Protein AF-A0A2G9T4D5-F1 (afdb_monomer_lite)

Structure (mmCIF, N/CA/C/O backbone):
data_AF-A0A2G9T4D5-F1
#
_entry.id   AF-A0A2G9T4D5-F1
#
loop_
_atom_site.group_PDB
_atom_site.id
_atom_site.type_symbol
_atom_site.label_atom_id
_atom_site.label_alt_id
_atom_site.label_comp_id
_atom_site.label_asym_id
_atom_site.label_entity_id
_atom_site.label_seq_id
_atom_site.pdbx_PDB_ins_code
_atom_site.Cartn_x
_atom_site.Cartn_y
_atom_site.Cartn_z
_atom_site.occupancy
_atom_site.B_iso_or_equiv
_atom_site.auth_seq_id
_atom_site.auth_comp_id
_atom_site.auth_asym_id
_atom_site.auth_atom_id
_atom_site.pdbx_PDB_model_num
ATOM 1 N N . MET A 1 1 ? 7.843 0.846 -16.401 1.00 70.00 1 MET A N 1
ATOM 2 C CA . MET A 1 1 ? 9.290 0.516 -16.469 1.00 70.00 1 MET A CA 1
ATOM 3 C C . MET A 1 1 ? 9.670 -0.031 -17.837 1.00 70.00 1 MET A C 1
ATOM 5 O O . MET A 1 1 ? 8.835 -0.675 -18.464 1.00 70.00 1 MET A O 1
ATOM 9 N N . ASP A 1 2 ? 10.906 0.238 -18.263 1.00 84.44 2 ASP A N 1
ATOM 10 C CA . ASP A 1 2 ? 11.488 -0.205 -19.539 1.00 84.44 2 ASP A CA 1
ATOM 11 C C . ASP A 1 2 ? 11.586 -1.742 -19.640 1.00 84.44 2 ASP A C 1
ATOM 13 O O . ASP A 1 2 ? 11.626 -2.434 -18.618 1.00 84.44 2 ASP A O 1
ATOM 17 N N . ALA A 1 3 ? 11.607 -2.280 -20.861 1.00 84.69 3 ALA A N 1
ATOM 18 C CA . ALA A 1 3 ? 11.767 -3.712 -21.102 1.00 84.69 3 ALA A CA 1
ATOM 19 C C . ALA A 1 3 ? 13.213 -4.178 -20.852 1.00 84.69 3 ALA A C 1
ATOM 21 O O . ALA A 1 3 ? 13.427 -5.302 -20.388 1.00 84.69 3 ALA A O 1
ATOM 22 N N . ASP A 1 4 ? 14.201 -3.315 -21.096 1.00 87.69 4 ASP A N 1
ATOM 23 C CA . ASP A 1 4 ? 15.616 -3.628 -20.917 1.00 87.69 4 ASP A CA 1
ATOM 24 C C . ASP A 1 4 ? 15.979 -3.664 -19.416 1.00 87.69 4 ASP A C 1
ATOM 26 O O . ASP A 1 4 ? 15.771 -2.680 -18.690 1.00 87.69 4 ASP A O 1
ATOM 30 N N . PRO A 1 5 ? 16.493 -4.795 -18.893 1.00 89.25 5 PRO A N 1
ATOM 31 C CA . PRO A 1 5 ? 16.921 -4.880 -17.503 1.00 89.25 5 PRO A CA 1
ATOM 32 C C . PRO A 1 5 ? 18.082 -3.930 -17.177 1.00 89.25 5 PRO A C 1
ATOM 34 O O . PRO A 1 5 ? 18.093 -3.391 -16.076 1.00 89.25 5 PRO A O 1
ATOM 37 N N . ASN A 1 6 ? 18.991 -3.622 -18.106 1.00 91.25 6 ASN A N 1
ATOM 38 C CA . ASN A 1 6 ? 20.104 -2.695 -17.860 1.00 91.25 6 ASN A CA 1
ATOM 39 C C . ASN A 1 6 ? 19.615 -1.259 -17.645 1.00 91.25 6 ASN A C 1
ATOM 41 O O . ASN A 1 6 ? 20.111 -0.545 -16.768 1.00 91.25 6 ASN A O 1
ATOM 45 N N . VAL A 1 7 ? 18.594 -0.843 -18.403 1.00 93.25 7 VAL A N 1
ATOM 46 C CA . VAL A 1 7 ? 17.940 0.462 -18.219 1.00 93.25 7 VAL A CA 1
ATOM 47 C C . VAL A 1 7 ? 17.269 0.522 -16.848 1.00 93.25 7 VAL A C 1
ATOM 49 O O . VAL A 1 7 ? 17.399 1.523 -16.137 1.00 93.25 7 VAL A O 1
ATOM 52 N N . ARG A 1 8 ? 16.600 -0.560 -16.431 1.00 93.38 8 ARG A N 1
ATOM 53 C CA . ARG A 1 8 ? 15.977 -0.661 -15.101 1.00 93.38 8 ARG A CA 1
ATOM 54 C C . ARG A 1 8 ? 17.007 -0.658 -13.974 1.00 93.38 8 ARG A C 1
ATOM 56 O O . ARG A 1 8 ? 16.832 0.104 -13.030 1.00 93.38 8 ARG A O 1
ATOM 63 N N . ILE A 1 9 ? 18.079 -1.442 -14.084 1.00 94.62 9 ILE A N 1
ATOM 64 C CA . ILE A 1 9 ? 19.205 -1.483 -13.135 1.00 94.62 9 ILE A CA 1
ATOM 65 C C . ILE A 1 9 ? 19.773 -0.079 -12.945 1.00 94.62 9 ILE A C 1
ATOM 67 O O . ILE A 1 9 ? 19.804 0.436 -11.827 1.00 94.62 9 ILE A O 1
ATOM 71 N N . THR A 1 10 ? 20.128 0.581 -14.049 1.00 94.94 10 THR A N 1
ATOM 72 C CA . THR A 1 10 ? 20.670 1.943 -14.029 1.00 94.94 10 THR A CA 1
ATOM 73 C C . THR A 1 10 ? 19.686 2.900 -13.359 1.00 94.94 10 THR A C 1
ATOM 75 O O . THR A 1 10 ? 20.048 3.623 -12.432 1.00 94.94 10 THR A O 1
ATOM 78 N N . SER A 1 11 ? 18.412 2.854 -13.754 1.00 94.19 11 SER A N 1
ATOM 79 C CA . SER A 1 11 ? 17.366 3.704 -13.176 1.00 94.19 11 SER A CA 1
ATOM 80 C C . SER A 1 11 ? 17.213 3.490 -11.671 1.00 94.19 11 SER A C 1
ATOM 82 O O . SER A 1 11 ? 17.118 4.463 -10.929 1.00 94.19 11 SER A O 1
ATOM 84 N N . LEU A 1 12 ? 17.223 2.241 -11.199 1.00 95.50 12 LEU A N 1
ATOM 85 C CA . LEU A 1 12 ? 17.124 1.913 -9.776 1.00 95.50 12 LEU A CA 1
ATOM 86 C C . LEU A 1 12 ? 18.319 2.457 -8.988 1.00 95.50 12 LEU A C 1
ATOM 88 O O . LEU A 1 12 ? 18.112 3.061 -7.940 1.00 95.50 12 LEU A O 1
ATOM 92 N N . LEU A 1 13 ? 19.544 2.325 -9.506 1.00 95.38 13 LEU A N 1
ATOM 93 C CA . LEU A 1 13 ? 20.748 2.871 -8.867 1.00 95.38 13 LEU A CA 1
ATOM 94 C C . LEU A 1 13 ? 20.675 4.398 -8.720 1.00 95.38 13 LEU A C 1
ATOM 96 O O . LEU A 1 13 ? 20.898 4.930 -7.628 1.00 95.38 13 LEU A O 1
ATOM 100 N N . TYR A 1 14 ? 20.296 5.108 -9.789 1.00 94.56 14 TYR A N 1
ATOM 101 C CA . TYR A 1 14 ? 20.121 6.562 -9.739 1.00 94.56 14 TYR A CA 1
ATOM 102 C C . TYR A 1 14 ? 18.965 6.970 -8.822 1.00 94.56 14 TYR A C 1
ATOM 104 O O . TYR A 1 14 ? 19.107 7.921 -8.055 1.00 94.56 14 TYR A O 1
ATOM 112 N N . LEU A 1 15 ? 17.837 6.253 -8.841 1.00 93.44 15 LEU A N 1
ATOM 113 C CA . LEU A 1 15 ? 16.720 6.516 -7.931 1.00 93.44 15 LEU A CA 1
ATOM 114 C C . LEU A 1 15 ? 17.132 6.349 -6.468 1.00 93.44 15 LEU A C 1
ATOM 116 O O . LEU A 1 15 ? 16.785 7.206 -5.653 1.00 93.44 15 LEU A O 1
ATOM 120 N N . THR A 1 16 ? 17.908 5.312 -6.139 1.00 93.94 16 THR A N 1
ATOM 121 C CA . THR A 1 16 ? 18.457 5.120 -4.790 1.00 93.94 16 THR A CA 1
ATOM 122 C C . THR A 1 16 ? 19.291 6.323 -4.387 1.00 93.94 16 THR A C 1
ATOM 124 O O . THR A 1 16 ? 19.027 6.924 -3.345 1.00 93.94 16 THR A O 1
ATOM 127 N N . TYR A 1 17 ? 20.240 6.737 -5.231 1.00 93.69 17 TYR A N 1
ATOM 128 C CA . TYR A 1 17 ? 21.084 7.899 -4.960 1.00 93.69 17 TYR A CA 1
ATOM 129 C C . TYR A 1 17 ? 20.254 9.174 -4.740 1.00 93.69 17 TYR A C 1
ATOM 131 O O . TYR A 1 17 ? 20.363 9.824 -3.701 1.00 93.69 17 TYR A O 1
ATOM 139 N N . LEU A 1 18 ? 19.363 9.508 -5.673 1.00 92.75 18 LEU A N 1
ATOM 140 C CA . LEU A 1 18 ? 18.593 10.752 -5.632 1.00 92.75 18 LEU A CA 1
ATOM 141 C C . LEU A 1 18 ? 17.659 10.842 -4.415 1.00 92.75 18 LEU A C 1
ATOM 143 O O . LEU A 1 18 ? 17.500 11.919 -3.839 1.00 92.75 18 LEU A O 1
ATOM 147 N N . LEU A 1 19 ? 17.039 9.730 -4.014 1.00 89.88 19 LEU A N 1
ATOM 148 C CA . LEU A 1 19 ? 16.121 9.694 -2.872 1.00 89.88 19 LEU A CA 1
ATOM 149 C C . LEU A 1 19 ? 16.864 9.712 -1.533 1.00 89.88 19 LEU A C 1
ATOM 151 O O . LEU A 1 19 ? 16.452 10.405 -0.598 1.00 89.88 19 LEU A O 1
ATOM 155 N N . THR A 1 20 ? 17.982 8.992 -1.437 1.00 88.38 20 THR A N 1
ATOM 156 C CA . THR A 1 20 ? 18.814 8.971 -0.224 1.00 88.38 20 THR A CA 1
ATOM 157 C C . THR A 1 20 ? 19.494 10.315 0.035 1.00 88.38 20 THR A C 1
ATOM 159 O O . THR A 1 20 ? 19.636 10.685 1.198 1.00 88.38 20 THR A O 1
ATOM 162 N N . HIS A 1 21 ? 19.764 11.108 -1.006 1.00 90.12 21 HIS A N 1
ATOM 163 C CA . HIS A 1 21 ? 20.400 12.431 -0.909 1.00 90.12 21 HIS A CA 1
ATOM 164 C C . HIS A 1 21 ? 19.419 13.624 -0.927 1.00 90.12 21 HIS A C 1
ATOM 166 O O . HIS A 1 21 ? 19.852 14.762 -1.073 1.00 90.12 21 HIS A O 1
ATOM 172 N N . ASP A 1 22 ? 18.104 13.392 -0.805 1.00 85.62 22 ASP A N 1
ATOM 173 C CA . ASP A 1 22 ? 17.057 14.443 -0.820 1.00 85.62 22 ASP A CA 1
ATOM 174 C C . ASP A 1 22 ? 17.005 15.292 -2.104 1.00 85.62 22 ASP A C 1
ATOM 176 O O . ASP A 1 22 ? 16.403 16.366 -2.133 1.00 85.62 22 ASP A O 1
ATOM 180 N N . VAL A 1 23 ? 17.582 14.793 -3.199 1.00 88.00 23 VAL A N 1
ATOM 181 C CA . VAL A 1 23 ? 17.562 15.459 -4.510 1.00 88.00 23 VAL A CA 1
ATOM 182 C C . VAL A 1 23 ? 16.205 15.270 -5.194 1.00 88.00 23 VAL A C 1
ATOM 184 O O . VAL A 1 23 ? 15.734 16.148 -5.916 1.00 88.00 23 VAL A O 1
ATOM 187 N N . LEU A 1 24 ? 15.545 14.134 -4.949 1.00 84.81 24 LEU A N 1
ATOM 188 C CA . LEU A 1 24 ? 14.250 13.789 -5.530 1.00 84.81 24 LEU A CA 1
ATOM 189 C C . LEU A 1 24 ? 13.198 13.559 -4.441 1.00 84.81 24 LEU A C 1
ATOM 191 O O . LEU A 1 24 ? 13.451 12.907 -3.430 1.00 84.81 24 LEU A O 1
ATOM 195 N N . LYS A 1 25 ? 11.969 14.031 -4.677 1.00 79.50 25 LYS A N 1
ATOM 196 C CA . LYS A 1 25 ? 10.818 13.653 -3.848 1.00 79.50 25 LYS A CA 1
ATOM 197 C C . LYS A 1 25 ? 10.255 12.311 -4.333 1.00 79.50 25 LYS A C 1
ATOM 199 O O . LYS A 1 25 ? 9.983 12.173 -5.522 1.00 79.50 25 LYS A O 1
ATOM 204 N N . PRO A 1 26 ? 9.977 11.345 -3.444 1.00 75.12 26 PRO A N 1
ATOM 205 C CA . PRO A 1 26 ? 9.576 9.991 -3.848 1.00 75.12 26 PRO A CA 1
ATOM 206 C C . PRO A 1 26 ? 8.156 9.863 -4.414 1.00 75.12 26 PRO A C 1
ATOM 208 O O . PRO A 1 26 ? 7.777 8.790 -4.888 1.00 75.12 26 PRO A O 1
ATOM 211 N N . ARG A 1 27 ? 7.329 10.912 -4.322 1.00 68.06 27 ARG A N 1
ATOM 212 C CA . ARG A 1 27 ? 5.895 10.808 -4.605 1.00 68.06 27 ARG A CA 1
ATOM 213 C C . ARG A 1 27 ? 5.656 10.531 -6.089 1.00 68.06 27 ARG A C 1
ATOM 215 O O . ARG A 1 27 ? 5.919 11.373 -6.936 1.00 68.06 27 ARG A O 1
ATOM 222 N N . GLY A 1 28 ? 5.109 9.353 -6.372 1.00 69.69 28 GLY A N 1
ATOM 223 C CA . GLY A 1 28 ? 4.782 8.882 -7.713 1.00 69.69 28 GLY A CA 1
ATOM 224 C C . GLY A 1 28 ? 5.896 8.184 -8.485 1.00 69.69 28 GLY A C 1
ATOM 225 O O . GLY A 1 28 ? 5.581 7.522 -9.468 1.00 69.69 28 GLY A O 1
ATOM 226 N N . THR A 1 29 ? 7.141 8.244 -8.014 1.00 77.69 29 THR A N 1
ATOM 227 C CA . THR A 1 29 ? 8.293 7.605 -8.675 1.00 77.69 29 THR A CA 1
ATOM 228 C C . THR A 1 29 ? 8.496 6.153 -8.233 1.00 77.69 29 THR A C 1
ATOM 230 O O . THR A 1 29 ? 9.078 5.346 -8.949 1.00 77.69 29 THR A O 1
ATOM 233 N N . LEU A 1 30 ? 7.997 5.792 -7.048 1.00 91.06 30 LEU A N 1
ATOM 234 C CA . LEU A 1 30 ? 8.278 4.491 -6.434 1.00 91.06 30 LEU A CA 1
ATOM 235 C C . LEU A 1 30 ? 7.377 3.346 -6.900 1.00 91.06 30 LEU A C 1
ATOM 237 O O . LEU A 1 30 ? 7.704 2.192 -6.645 1.00 91.06 30 LEU A O 1
ATOM 241 N N . SER A 1 31 ? 6.260 3.619 -7.576 1.00 91.12 31 SER A N 1
ATOM 242 C CA . SER A 1 31 ? 5.345 2.557 -8.018 1.00 91.12 31 SER A CA 1
ATOM 243 C C . SER A 1 31 ? 6.008 1.610 -9.001 1.00 91.12 31 SER A C 1
ATOM 245 O O . SER A 1 31 ? 6.006 0.408 -8.774 1.00 91.12 31 SER A O 1
ATOM 247 N N . ASP A 1 32 ? 6.649 2.159 -10.026 1.00 89.56 32 ASP A N 1
ATOM 248 C CA . ASP A 1 32 ? 7.425 1.400 -11.003 1.00 89.56 32 ASP A CA 1
ATOM 249 C C . ASP A 1 32 ? 8.557 0.596 -10.345 1.00 89.56 32 ASP A C 1
ATOM 251 O O . ASP A 1 32 ? 8.747 -0.580 -10.651 1.00 89.56 32 ASP A O 1
ATOM 255 N N . ALA A 1 33 ? 9.266 1.195 -9.383 1.00 92.50 33 ALA A N 1
ATOM 256 C CA . ALA A 1 33 ? 10.310 0.505 -8.631 1.00 92.50 33 ALA A CA 1
ATOM 257 C C . ALA A 1 33 ? 9.756 -0.643 -7.768 1.00 92.50 33 ALA A C 1
ATOM 259 O O . ALA A 1 33 ? 10.376 -1.698 -7.670 1.00 92.50 33 ALA A O 1
ATOM 260 N N . ALA A 1 34 ? 8.571 -0.487 -7.175 1.00 93.62 34 ALA A N 1
ATOM 261 C CA . ALA A 1 34 ? 7.923 -1.563 -6.428 1.00 93.62 34 ALA A CA 1
ATOM 262 C C . ALA A 1 34 ? 7.494 -2.717 -7.343 1.00 93.62 34 ALA A C 1
ATOM 264 O O . ALA A 1 34 ? 7.573 -3.877 -6.940 1.00 93.62 34 ALA A O 1
ATOM 265 N N . LEU A 1 35 ? 7.099 -2.430 -8.590 1.00 91.00 35 LEU A N 1
ATOM 266 C CA . LEU A 1 35 ? 6.834 -3.474 -9.585 1.00 91.00 35 LEU A CA 1
ATOM 267 C C . LEU A 1 35 ? 8.097 -4.274 -9.919 1.00 91.00 35 LEU A C 1
ATOM 269 O O . LEU A 1 35 ? 7.998 -5.477 -10.133 1.00 91.00 35 LEU A O 1
ATOM 273 N N . CYS A 1 36 ? 9.278 -3.650 -9.899 1.00 92.25 36 CYS A N 1
ATOM 274 C CA . CYS A 1 36 ? 10.553 -4.353 -10.058 1.00 92.25 36 CYS A CA 1
ATOM 275 C C . CYS A 1 36 ? 10.870 -5.315 -8.901 1.00 92.25 36 CYS A C 1
ATOM 277 O O . CYS A 1 36 ? 11.668 -6.223 -9.088 1.00 92.25 36 CYS A O 1
ATOM 279 N N . MET A 1 37 ? 10.231 -5.183 -7.731 1.00 92.62 37 MET A N 1
ATOM 280 C CA . MET A 1 37 ? 10.345 -6.179 -6.653 1.00 92.62 37 MET A CA 1
ATOM 281 C C . MET A 1 37 ? 9.512 -7.443 -6.916 1.00 92.62 37 MET A C 1
ATOM 283 O O . MET A 1 37 ? 9.556 -8.394 -6.128 1.00 92.62 37 MET A O 1
ATOM 287 N N . LEU A 1 38 ? 8.657 -7.444 -7.940 1.00 87.31 38 LEU A N 1
ATOM 288 C CA . LEU A 1 38 ? 7.949 -8.629 -8.398 1.00 87.31 38 LEU A CA 1
ATOM 289 C C . LEU A 1 38 ? 8.833 -9.294 -9.454 1.00 87.31 38 LEU A C 1
ATOM 291 O O . LEU A 1 38 ? 9.071 -8.704 -10.502 1.00 87.31 38 LEU A O 1
ATOM 295 N N . ASN A 1 39 ? 9.291 -10.523 -9.195 1.00 70.06 39 ASN A N 1
ATOM 296 C CA . ASN A 1 39 ? 9.954 -11.341 -10.213 1.00 70.06 39 ASN A CA 1
ATOM 297 C C . ASN A 1 39 ? 8.985 -11.520 -11.392 1.00 70.06 39 ASN A C 1
ATOM 299 O O . ASN A 1 39 ? 8.087 -12.366 -11.337 1.00 70.06 39 ASN A O 1
ATOM 303 N N . ARG A 1 40 ? 9.118 -10.701 -12.438 1.00 62.53 40 ARG A N 1
ATOM 304 C CA . ARG A 1 40 ? 8.296 -10.823 -13.639 1.00 62.53 40 ARG A CA 1
ATOM 305 C C . ARG A 1 40 ? 8.772 -12.054 -14.400 1.00 62.53 40 ARG A C 1
ATOM 307 O O . ARG A 1 40 ? 9.838 -12.042 -15.005 1.00 62.53 40 ARG A O 1
ATOM 314 N N . LYS A 1 41 ? 7.968 -13.120 -14.397 1.00 54.59 41 LYS A N 1
ATOM 315 C CA . LYS A 1 41 ? 8.056 -14.119 -15.468 1.00 54.59 41 LYS A CA 1
ATOM 316 C C . LYS A 1 41 ? 7.698 -13.389 -16.768 1.00 54.59 41 LYS A C 1
ATOM 318 O O . LYS A 1 41 ? 6.668 -12.714 -16.811 1.00 54.59 41 LYS A O 1
ATOM 323 N N . ARG A 1 42 ? 8.548 -13.461 -17.799 1.00 51.53 42 ARG A N 1
ATOM 324 C CA . ARG A 1 42 ? 8.202 -12.919 -19.122 1.00 51.53 42 ARG A CA 1
ATOM 325 C C . ARG A 1 42 ? 6.914 -13.591 -19.606 1.00 51.53 42 ARG A C 1
ATOM 327 O O . ARG A 1 42 ? 6.735 -14.791 -19.418 1.00 51.53 42 ARG A O 1
ATOM 334 N N . SER A 1 43 ? 6.031 -12.809 -20.225 1.00 46.69 43 SER A N 1
ATOM 335 C CA . SER A 1 43 ? 4.738 -13.277 -20.749 1.00 46.69 43 SER A CA 1
ATOM 336 C C . SER A 1 43 ? 4.872 -14.303 -21.886 1.00 46.69 43 SER A C 1
ATOM 338 O O . SER A 1 43 ? 3.877 -14.903 -22.277 1.00 46.69 43 SER A O 1
ATOM 340 N N . ASP A 1 44 ? 6.085 -14.549 -22.385 1.00 49.19 44 ASP A N 1
ATOM 341 C CA . ASP A 1 44 ? 6.348 -15.406 -23.548 1.00 49.19 44 ASP A CA 1
ATOM 342 C C . ASP A 1 44 ? 6.359 -16.914 -23.235 1.00 49.19 44 ASP A C 1
ATOM 344 O O . ASP A 1 44 ? 6.853 -17.707 -24.033 1.00 49.19 44 ASP A O 1
ATOM 348 N N . GLY A 1 45 ? 5.834 -17.341 -22.080 1.00 45.34 45 GLY A N 1
ATOM 349 C CA . GLY A 1 45 ? 5.558 -18.755 -21.779 1.00 45.34 45 GLY A CA 1
ATOM 350 C C . GLY A 1 45 ? 6.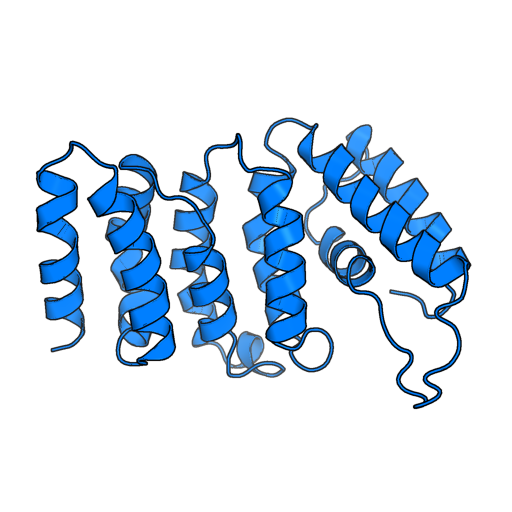777 -19.686 -21.708 1.00 45.34 45 GLY A C 1
ATOM 351 O O . GLY A 1 45 ? 6.617 -20.872 -21.436 1.00 45.34 45 GLY A O 1
ATOM 352 N N . LYS A 1 46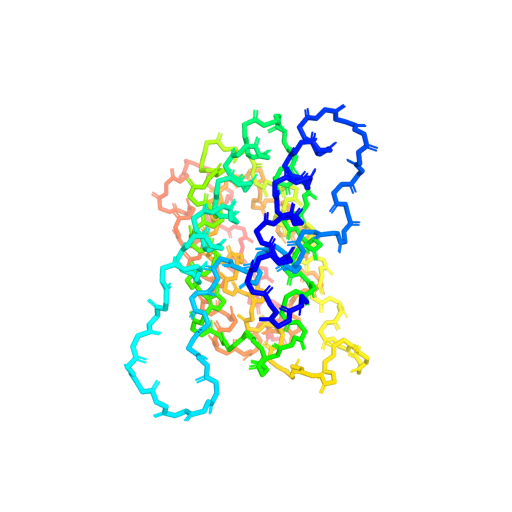 ? 7.995 -19.178 -21.916 1.00 45.47 46 LYS A N 1
ATOM 353 C CA . LYS A 1 46 ? 9.232 -19.923 -21.684 1.00 45.47 46 LYS A CA 1
ATOM 354 C C . LYS A 1 46 ? 9.559 -19.852 -20.200 1.00 45.47 46 LYS A C 1
ATOM 356 O O . LYS A 1 46 ? 10.028 -18.834 -19.703 1.00 45.47 46 LYS A O 1
ATOM 361 N N . GLU A 1 47 ? 9.279 -20.943 -19.495 1.00 45.69 47 GLU A N 1
ATOM 362 C CA . GLU A 1 47 ? 9.590 -21.129 -18.072 1.00 45.69 47 GLU A CA 1
ATOM 363 C C . GLU A 1 47 ? 11.093 -21.252 -17.767 1.00 45.69 47 GLU A C 1
ATOM 365 O O . GLU A 1 47 ? 11.472 -21.526 -16.629 1.00 45.69 47 GLU A O 1
ATOM 370 N N . GLU A 1 48 ? 11.959 -21.005 -18.744 1.00 43.31 48 GLU A N 1
ATOM 371 C CA . GLU A 1 48 ? 13.395 -21.205 -18.625 1.00 43.31 48 GLU A CA 1
ATOM 372 C C . GLU A 1 48 ? 14.106 -19.848 -18.529 1.00 43.31 48 GLU A C 1
ATOM 374 O O . GLU A 1 48 ? 13.991 -18.988 -19.401 1.00 43.31 48 GLU A O 1
ATOM 379 N N . ASP A 1 49 ? 14.811 -19.684 -17.408 1.00 48.66 49 ASP A N 1
ATOM 380 C CA . ASP A 1 49 ? 15.759 -18.625 -17.067 1.00 48.66 49 ASP A CA 1
ATOM 381 C C . ASP A 1 49 ? 15.189 -17.231 -16.761 1.00 48.66 49 ASP A C 1
ATOM 383 O O . ASP A 1 49 ? 15.175 -16.306 -17.572 1.00 48.66 49 ASP A O 1
ATOM 387 N N . CYS A 1 50 ? 14.854 -17.020 -15.480 1.00 56.84 50 CYS A N 1
ATOM 388 C CA . CYS A 1 50 ? 15.024 -15.697 -14.876 1.00 56.84 50 CYS A CA 1
ATOM 389 C C . CYS A 1 50 ? 16.512 -15.336 -15.003 1.00 56.84 50 CYS A C 1
ATOM 391 O O . CYS A 1 50 ? 17.329 -15.849 -14.223 1.00 56.84 50 CYS A O 1
ATOM 393 N N . SER A 1 51 ? 16.841 -14.544 -16.032 1.00 71.06 51 SER A N 1
ATOM 394 C CA . SER A 1 51 ? 18.203 -14.117 -16.344 1.00 71.06 51 SER A CA 1
ATOM 395 C C . SER A 1 51 ? 18.846 -13.477 -15.116 1.00 71.06 51 SER A C 1
ATOM 397 O O . SER A 1 51 ? 18.152 -12.945 -14.242 1.00 71.06 51 SER A O 1
ATOM 399 N N . SER A 1 52 ? 20.178 -13.545 -15.030 1.00 81.75 52 SER A N 1
ATOM 400 C CA . SER A 1 52 ? 20.939 -12.898 -13.951 1.00 81.75 52 SER A CA 1
ATOM 401 C C . SER A 1 52 ? 20.470 -11.452 -13.732 1.00 81.75 52 SER A C 1
ATOM 403 O O . SER A 1 52 ? 20.241 -11.040 -12.597 1.00 81.75 52 SER A O 1
ATOM 405 N N . ASP A 1 53 ? 20.195 -10.745 -14.827 1.00 85.75 53 ASP A N 1
ATOM 406 C CA . ASP A 1 53 ? 19.800 -9.340 -14.832 1.00 85.75 53 ASP A CA 1
ATOM 407 C C . ASP A 1 53 ? 18.408 -9.096 -14.214 1.00 85.75 53 ASP A C 1
ATOM 409 O O . ASP A 1 53 ? 18.226 -8.131 -13.481 1.00 85.75 53 ASP A O 1
ATOM 413 N N . GLU A 1 54 ? 17.406 -9.960 -14.435 1.00 87.75 54 GLU A N 1
ATOM 414 C CA . GLU A 1 54 ? 16.076 -9.799 -13.803 1.00 87.75 54 GLU A CA 1
ATOM 415 C C . GLU A 1 54 ? 16.132 -10.048 -12.287 1.00 87.75 54 GLU A C 1
ATOM 417 O O . GLU A 1 54 ? 15.428 -9.402 -11.497 1.00 87.75 54 GLU A O 1
ATOM 422 N N . ARG A 1 55 ? 17.007 -10.968 -11.859 1.00 89.12 55 ARG A N 1
ATOM 423 C CA . ARG A 1 55 ? 17.289 -11.170 -10.433 1.00 89.12 55 ARG A CA 1
ATOM 424 C C . ARG A 1 55 ? 17.969 -9.939 -9.851 1.00 89.12 55 ARG A C 1
ATOM 426 O O . ARG A 1 55 ? 17.578 -9.497 -8.774 1.00 89.12 55 ARG A O 1
ATOM 433 N N . GLU A 1 56 ? 18.929 -9.365 -10.569 1.00 93.06 56 GLU A N 1
ATOM 434 C CA . GLU A 1 56 ? 19.611 -8.136 -10.167 1.00 93.06 56 GLU A CA 1
ATOM 435 C C . GLU A 1 56 ? 18.641 -6.953 -10.058 1.00 93.06 56 GLU A C 1
ATOM 437 O O . GLU A 1 56 ? 18.636 -6.271 -9.035 1.00 93.06 56 GLU A O 1
ATOM 442 N N . VAL A 1 57 ? 17.730 -6.774 -11.022 1.00 94.06 57 VAL A N 1
ATOM 443 C CA . VAL A 1 57 ? 16.642 -5.779 -10.947 1.00 94.06 57 VAL A CA 1
ATOM 444 C C . VAL A 1 57 ? 15.838 -5.947 -9.656 1.00 94.06 57 VAL A C 1
ATOM 446 O O . VAL A 1 57 ? 15.588 -4.971 -8.947 1.00 94.06 57 VAL A O 1
ATOM 449 N N . THR A 1 58 ? 15.458 -7.180 -9.318 1.00 93.75 58 THR A N 1
ATOM 450 C CA . THR A 1 58 ? 14.672 -7.464 -8.108 1.00 93.75 58 THR A CA 1
ATOM 451 C C . THR A 1 58 ? 15.461 -7.177 -6.830 1.00 93.75 58 THR A C 1
ATOM 453 O O . THR A 1 58 ? 14.910 -6.626 -5.870 1.00 93.75 58 THR A O 1
ATOM 456 N N . VAL A 1 59 ? 16.753 -7.517 -6.808 1.00 95.06 59 VAL A N 1
ATOM 457 C CA . VAL A 1 59 ? 17.659 -7.239 -5.685 1.00 95.06 59 VAL A CA 1
ATOM 458 C C . VAL A 1 59 ? 17.826 -5.734 -5.492 1.00 95.06 59 VAL A C 1
ATOM 460 O O . VAL A 1 59 ? 17.594 -5.245 -4.387 1.00 95.06 59 VAL A O 1
ATOM 463 N N . LEU A 1 60 ? 18.141 -4.991 -6.554 1.00 96.38 60 LEU A N 1
ATOM 464 C CA . LEU A 1 60 ? 18.336 -3.541 -6.500 1.00 96.38 60 LEU A CA 1
ATOM 465 C C . LEU A 1 60 ? 17.053 -2.801 -6.129 1.00 96.38 60 LEU A C 1
ATOM 467 O O . LEU A 1 60 ? 17.094 -1.874 -5.324 1.00 96.38 60 LEU A O 1
ATOM 471 N N . ALA A 1 61 ? 15.903 -3.231 -6.652 1.00 95.94 61 ALA A N 1
ATOM 472 C CA . ALA A 1 61 ? 14.615 -2.675 -6.256 1.00 95.94 61 ALA A CA 1
ATOM 473 C C . ALA A 1 61 ? 14.339 -2.926 -4.770 1.00 95.94 61 ALA A C 1
ATOM 475 O O . ALA A 1 61 ? 13.924 -2.021 -4.053 1.00 95.94 61 ALA A O 1
ATOM 476 N N . THR A 1 62 ? 14.610 -4.137 -4.281 1.00 96.31 62 THR A N 1
ATOM 477 C CA . THR A 1 62 ? 14.446 -4.450 -2.858 1.00 96.31 62 THR A CA 1
ATOM 478 C C . THR A 1 62 ? 15.378 -3.602 -1.992 1.00 96.31 62 THR A C 1
ATOM 480 O O . THR A 1 62 ? 14.940 -3.097 -0.958 1.00 96.31 62 THR A O 1
ATOM 483 N N . GLU A 1 63 ? 16.630 -3.402 -2.411 1.00 96.56 63 GLU A N 1
ATOM 484 C CA . GLU A 1 63 ? 17.588 -2.594 -1.654 1.00 96.56 63 GLU A CA 1
ATOM 485 C C . GLU A 1 63 ? 17.232 -1.107 -1.658 1.00 96.56 63 GLU A C 1
ATOM 487 O O . GLU A 1 63 ? 17.288 -0.477 -0.608 1.00 96.56 63 GLU A O 1
ATOM 492 N N . LEU A 1 64 ? 16.734 -0.569 -2.777 1.00 95.81 64 LEU A N 1
ATOM 493 C CA . LEU A 1 64 ? 16.167 0.781 -2.834 1.00 95.81 64 LEU A CA 1
ATOM 494 C C . LEU A 1 64 ? 15.118 0.993 -1.730 1.00 95.81 64 LEU A C 1
ATOM 496 O O . LEU A 1 64 ? 15.169 1.990 -1.010 1.00 95.81 64 LEU A O 1
ATOM 500 N N . PHE A 1 65 ? 14.166 0.067 -1.568 1.00 96.75 65 PHE A N 1
ATOM 501 C CA . PHE A 1 65 ? 13.138 0.200 -0.530 1.00 96.75 65 PHE A CA 1
ATOM 502 C C . PHE A 1 65 ? 13.696 0.052 0.888 1.00 96.75 65 PHE A C 1
ATOM 504 O O . PHE A 1 65 ? 13.203 0.742 1.781 1.00 96.75 65 PHE A O 1
ATOM 511 N N . ARG A 1 66 ? 14.739 -0.762 1.102 1.00 96.25 66 ARG A N 1
ATOM 512 C CA . ARG A 1 66 ? 15.439 -0.832 2.398 1.00 96.25 66 ARG A CA 1
ATOM 513 C C . ARG A 1 66 ? 16.175 0.463 2.727 1.00 96.25 66 ARG A C 1
ATOM 515 O O . ARG A 1 66 ? 16.081 0.949 3.848 1.00 96.25 66 ARG A O 1
ATOM 522 N N . GLU A 1 67 ? 16.849 1.067 1.758 1.00 94.88 67 GLU A N 1
ATOM 523 C CA . GLU A 1 67 ? 17.503 2.367 1.935 1.00 94.88 67 GLU A CA 1
ATOM 524 C C . GLU A 1 67 ? 16.484 3.469 2.261 1.00 94.88 67 GLU A C 1
ATOM 526 O O . GLU A 1 67 ? 16.652 4.240 3.208 1.00 94.88 67 GLU A O 1
ATOM 531 N N . ILE A 1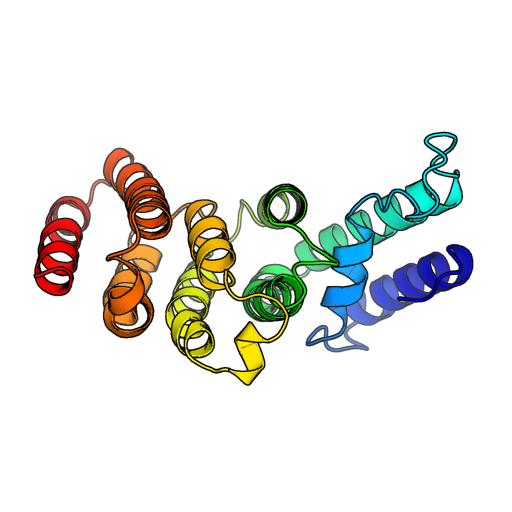 68 ? 15.353 3.498 1.549 1.00 93.62 68 ILE A N 1
ATOM 532 C CA . ILE A 1 68 ? 14.254 4.432 1.837 1.00 93.62 68 ILE A CA 1
ATOM 533 C C . ILE A 1 68 ? 13.641 4.158 3.214 1.00 93.62 68 ILE A C 1
ATOM 535 O O . ILE A 1 68 ? 13.243 5.099 3.905 1.00 93.62 68 ILE A O 1
ATOM 539 N N . SER A 1 69 ? 13.549 2.893 3.634 1.00 94.62 69 SER A N 1
ATOM 540 C CA . SER A 1 69 ? 13.028 2.560 4.956 1.00 94.62 69 SER A CA 1
ATOM 541 C C . SER A 1 69 ? 13.969 3.023 6.064 1.00 94.62 69 SER A C 1
ATOM 543 O O . SER A 1 69 ? 13.488 3.475 7.091 1.00 94.62 69 SER A O 1
ATOM 545 N N . ARG A 1 70 ? 15.287 3.054 5.866 1.00 94.00 70 ARG A N 1
ATOM 546 C CA . ARG A 1 70 ? 16.228 3.617 6.855 1.00 94.00 70 ARG A CA 1
ATOM 547 C C . ARG A 1 70 ? 16.095 5.141 7.003 1.00 94.00 70 ARG A C 1
ATOM 549 O O . ARG A 1 70 ? 16.463 5.705 8.033 1.00 94.00 70 ARG A O 1
ATOM 556 N N . LYS A 1 71 ? 15.511 5.823 6.014 1.00 91.44 71 LYS A N 1
ATOM 557 C CA . LYS A 1 71 ? 15.374 7.283 5.984 1.00 91.44 71 LYS A CA 1
ATOM 558 C C . LYS A 1 71 ? 14.127 7.789 6.718 1.00 91.44 71 LYS A C 1
ATOM 560 O O . LYS A 1 71 ? 13.105 8.121 6.112 1.00 91.44 71 LYS A O 1
ATOM 565 N N . GLY A 1 72 ? 14.214 7.890 8.045 1.00 89.25 72 GLY A N 1
ATOM 566 C CA . GLY A 1 72 ? 13.137 8.435 8.882 1.00 89.25 72 GLY A CA 1
ATOM 567 C C . GLY A 1 72 ? 11.805 7.718 8.629 1.00 89.25 72 GLY A C 1
ATOM 568 O O . GLY A 1 72 ? 11.771 6.498 8.553 1.00 89.25 72 GLY A O 1
ATOM 569 N N . ASN A 1 73 ? 10.706 8.450 8.429 1.00 92.06 73 ASN A N 1
ATOM 570 C CA . ASN A 1 73 ? 9.392 7.866 8.096 1.00 92.06 73 ASN A CA 1
ATOM 571 C C . ASN A 1 73 ? 9.074 7.887 6.591 1.00 92.06 73 ASN A C 1
ATOM 573 O O . ASN A 1 73 ? 7.905 7.858 6.205 1.00 92.06 73 ASN A O 1
ATOM 577 N N . LEU A 1 74 ? 10.089 7.964 5.721 1.00 91.81 74 LEU A N 1
ATOM 578 C CA . LEU A 1 74 ? 9.878 8.174 4.288 1.00 91.81 74 LEU A CA 1
ATOM 579 C C . LEU A 1 74 ? 9.044 7.062 3.649 1.00 91.81 74 LEU A C 1
ATOM 581 O O . LEU A 1 74 ? 8.038 7.371 3.010 1.00 91.81 74 LEU A O 1
ATOM 585 N N . LEU A 1 75 ? 9.407 5.791 3.871 1.00 94.31 75 LEU A N 1
ATOM 586 C CA . LEU A 1 75 ? 8.654 4.655 3.328 1.00 94.31 75 LEU A CA 1
ATOM 587 C C . LEU A 1 75 ? 7.200 4.639 3.837 1.00 94.31 75 LEU A C 1
ATOM 589 O O . LEU A 1 75 ? 6.268 4.563 3.041 1.00 94.31 75 LEU A O 1
ATOM 593 N N . VAL A 1 76 ? 6.993 4.818 5.145 1.00 95.12 76 VAL A N 1
ATOM 594 C CA . VAL A 1 76 ? 5.658 4.890 5.772 1.00 95.12 76 VAL A CA 1
ATOM 595 C C . VAL A 1 76 ? 4.801 5.984 5.128 1.00 95.12 76 VAL A C 1
ATOM 597 O O . VAL A 1 76 ? 3.644 5.762 4.777 1.00 95.12 76 VAL A O 1
ATOM 600 N N . ASN A 1 77 ? 5.382 7.159 4.886 1.00 93.38 77 ASN A N 1
ATOM 601 C CA . ASN A 1 77 ? 4.673 8.300 4.310 1.00 93.38 77 ASN A CA 1
ATOM 602 C C . ASN A 1 77 ? 4.255 8.098 2.847 1.00 93.38 77 ASN A C 1
ATOM 604 O O . ASN A 1 77 ? 3.259 8.689 2.416 1.00 93.38 77 ASN A O 1
ATOM 608 N N . VAL A 1 78 ? 4.999 7.295 2.081 1.00 93.62 78 VAL A N 1
ATOM 609 C CA . VAL A 1 78 ? 4.695 7.026 0.666 1.00 93.62 78 VAL A CA 1
ATOM 610 C C . VAL A 1 78 ? 3.811 5.801 0.467 1.00 93.62 78 VAL A C 1
ATOM 612 O O . VAL A 1 78 ? 3.158 5.723 -0.573 1.00 93.62 78 VAL A O 1
ATOM 615 N N . LEU A 1 79 ? 3.736 4.884 1.442 1.00 95.56 79 LEU A N 1
ATOM 616 C CA . LEU A 1 79 ? 2.949 3.648 1.348 1.00 95.56 79 LEU A CA 1
ATOM 617 C C . LEU A 1 79 ? 1.512 3.873 0.847 1.00 95.56 79 LEU A C 1
ATOM 619 O O . LEU A 1 79 ? 1.129 3.185 -0.098 1.00 95.56 79 LEU A O 1
ATOM 623 N N . PRO A 1 80 ? 0.726 4.846 1.359 1.00 95.00 80 PRO A N 1
ATOM 624 C CA . PRO A 1 80 ? -0.640 5.038 0.875 1.00 95.00 80 PRO A CA 1
ATOM 625 C C . PRO A 1 80 ? -0.722 5.393 -0.617 1.00 95.00 80 PRO A C 1
ATOM 627 O O . PRO A 1 80 ? -1.593 4.896 -1.327 1.00 95.00 80 PRO A O 1
ATOM 630 N N . ASP A 1 81 ? 0.183 6.248 -1.110 1.00 93.06 81 ASP A N 1
ATOM 631 C CA . ASP A 1 81 ? 0.239 6.626 -2.532 1.00 93.06 81 ASP A CA 1
ATOM 632 C C . ASP A 1 81 ? 0.730 5.454 -3.391 1.00 93.06 81 ASP A C 1
ATOM 634 O O . ASP A 1 81 ? 0.157 5.171 -4.443 1.00 93.06 81 ASP A O 1
ATOM 638 N N . LEU A 1 82 ? 1.746 4.739 -2.899 1.00 94.56 82 LEU A N 1
ATOM 639 C CA . LEU A 1 82 ? 2.326 3.569 -3.544 1.00 94.56 82 LEU A CA 1
ATOM 640 C C . LEU A 1 82 ? 1.278 2.470 -3.750 1.00 94.56 82 LEU A C 1
ATOM 642 O O . LEU A 1 82 ? 1.076 2.024 -4.880 1.00 94.56 82 LEU A O 1
ATOM 646 N N . VAL A 1 83 ? 0.572 2.088 -2.682 1.00 94.88 83 VAL A N 1
ATOM 647 C CA . VAL A 1 83 ? -0.498 1.083 -2.709 1.00 94.88 83 VAL A CA 1
ATOM 648 C C . VAL A 1 83 ? -1.613 1.524 -3.655 1.00 94.88 83 VAL A C 1
ATOM 650 O O . VAL A 1 83 ? -1.977 0.772 -4.554 1.00 94.88 83 VAL A O 1
ATOM 653 N N . CYS A 1 84 ? -2.095 2.767 -3.543 1.00 92.69 84 CYS A N 1
ATOM 654 C CA . CYS A 1 84 ? -3.150 3.280 -4.423 1.00 92.69 84 CYS A CA 1
ATOM 655 C C . CYS A 1 84 ? -2.805 3.210 -5.913 1.00 92.69 84 CYS A C 1
ATOM 657 O O . CYS A 1 84 ? -3.700 3.015 -6.730 1.00 92.69 84 CYS A O 1
ATOM 659 N N . ARG A 1 85 ? -1.538 3.417 -6.285 1.00 91.94 85 ARG A N 1
ATOM 660 C CA . ARG A 1 85 ? -1.099 3.351 -7.685 1.00 91.94 85 ARG A CA 1
ATOM 661 C C . ARG A 1 85 ? -0.980 1.914 -8.174 1.00 91.94 85 ARG A C 1
ATOM 663 O O . ARG A 1 85 ? -1.430 1.617 -9.275 1.00 91.94 85 ARG A O 1
ATOM 670 N N . ILE A 1 86 ? -0.400 1.036 -7.359 1.00 92.31 86 ILE A N 1
ATOM 671 C CA . ILE A 1 86 ? -0.150 -0.359 -7.735 1.00 92.31 86 ILE A CA 1
ATOM 672 C C . ILE A 1 86 ? -1.462 -1.132 -7.878 1.00 92.31 86 ILE A C 1
ATOM 674 O O . ILE A 1 86 ? -1.643 -1.856 -8.852 1.00 92.31 86 ILE A O 1
ATOM 678 N N . CYS A 1 87 ? -2.409 -0.930 -6.960 1.00 92.56 87 CYS A N 1
ATOM 679 C CA . CYS A 1 87 ? -3.677 -1.655 -6.979 1.00 92.56 87 CYS A CA 1
ATOM 680 C C . CYS A 1 87 ? -4.566 -1.310 -8.177 1.00 92.56 87 CYS A C 1
ATOM 682 O O . CYS A 1 87 ? -5.506 -2.046 -8.432 1.00 92.56 87 CYS A O 1
ATOM 684 N N . ARG A 1 88 ? -4.321 -0.224 -8.920 1.00 90.88 88 ARG A N 1
ATOM 685 C CA . ARG A 1 88 ? -5.151 0.119 -10.089 1.00 90.88 88 ARG A CA 1
ATOM 686 C C . ARG A 1 88 ? -4.987 -0.861 -11.243 1.00 90.88 88 ARG A C 1
ATOM 688 O O . ARG A 1 88 ? -5.918 -1.007 -12.015 1.00 90.88 88 ARG A O 1
ATOM 695 N N . TRP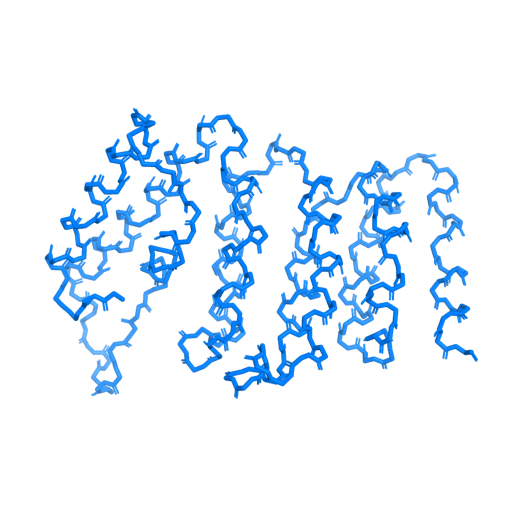 A 1 89 ? -3.838 -1.521 -11.360 1.00 90.62 89 TRP A N 1
ATOM 696 C CA . TRP A 1 89 ? -3.463 -2.290 -12.547 1.00 90.62 89 TRP A CA 1
ATOM 697 C C . TRP A 1 89 ? -3.453 -3.792 -12.252 1.00 90.62 89 TRP A C 1
ATOM 699 O O . TRP A 1 89 ? -2.386 -4.386 -12.104 1.00 90.62 89 TRP A O 1
ATOM 709 N N . GLU A 1 90 ? -4.633 -4.415 -12.155 1.00 91.94 90 GLU A N 1
ATOM 710 C CA . GLU A 1 90 ? -4.771 -5.832 -11.767 1.00 91.94 90 GLU A CA 1
ATOM 711 C C . GLU A 1 90 ? -4.029 -6.789 -12.709 1.00 91.94 90 GLU A C 1
ATOM 713 O O . GLU A 1 90 ? -3.443 -7.766 -12.253 1.00 91.94 90 GLU A O 1
ATOM 718 N N . GLU A 1 91 ? -3.991 -6.484 -14.006 1.00 89.19 91 GLU A N 1
ATOM 719 C CA . GLU A 1 91 ? -3.252 -7.272 -14.997 1.00 89.19 91 GLU A CA 1
ATOM 720 C C . GLU A 1 91 ? -1.742 -7.304 -14.705 1.00 89.19 91 GLU A C 1
ATOM 722 O O . GLU A 1 91 ? -1.094 -8.341 -14.828 1.00 89.19 91 GLU A O 1
ATOM 727 N N . GLN A 1 92 ? -1.178 -6.179 -14.256 1.00 87.88 92 GLN A N 1
ATOM 728 C CA . GLN A 1 92 ? 0.245 -6.075 -13.928 1.00 87.88 92 GLN A CA 1
ATOM 729 C C . GLN A 1 92 ? 0.548 -6.594 -12.524 1.00 87.88 92 GLN A C 1
ATOM 731 O O . GLN A 1 92 ? 1.627 -7.140 -12.284 1.00 87.88 92 GLN A O 1
ATOM 736 N N . VAL A 1 93 ? -0.389 -6.398 -11.592 1.00 92.44 93 VAL A N 1
ATOM 737 C CA . VAL A 1 93 ? -0.280 -6.841 -10.203 1.00 92.44 93 VAL A CA 1
ATOM 738 C C . VAL A 1 93 ? -1.558 -7.560 -9.778 1.00 92.44 93 VAL A C 1
ATOM 740 O O . VAL A 1 93 ? -2.419 -6.988 -9.094 1.00 92.44 93 VAL A O 1
ATOM 743 N N . PRO A 1 94 ? -1.667 -8.856 -10.117 1.00 93.75 94 PRO A N 1
ATOM 744 C CA . PRO A 1 94 ? -2.726 -9.699 -9.598 1.00 93.75 94 PRO A CA 1
ATOM 745 C C . PRO A 1 94 ? -2.662 -9.757 -8.074 1.00 93.75 94 PRO A C 1
ATOM 747 O O . PRO A 1 94 ? -1.585 -9.642 -7.477 1.00 93.75 94 PRO A O 1
ATOM 750 N N . LEU A 1 95 ? -3.804 -9.995 -7.430 1.00 94.94 95 LEU A N 1
ATOM 751 C CA . LEU A 1 95 ? -3.900 -9.978 -5.972 1.00 94.94 95 LEU A CA 1
ATOM 752 C C . LEU A 1 95 ? -2.823 -10.844 -5.279 1.00 94.94 95 LEU A C 1
ATOM 754 O O . LEU A 1 95 ? -2.205 -10.342 -4.345 1.00 94.94 95 LEU A O 1
ATOM 758 N N . PRO A 1 96 ? -2.485 -12.076 -5.723 1.00 95.06 96 PRO A N 1
ATOM 759 C CA . PRO A 1 96 ? -1.391 -12.848 -5.120 1.00 95.06 96 PRO A CA 1
ATOM 760 C C . PRO A 1 96 ? -0.025 -12.143 -5.164 1.00 95.06 96 PRO A C 1
ATOM 762 O O . PRO A 1 96 ? 0.694 -12.139 -4.164 1.00 95.06 96 PRO A O 1
ATOM 765 N N . ALA A 1 97 ? 0.314 -11.500 -6.286 1.00 94.38 97 ALA A N 1
ATOM 766 C CA . ALA A 1 97 ? 1.555 -10.742 -6.427 1.00 94.38 97 ALA A CA 1
ATOM 767 C C . ALA A 1 97 ? 1.556 -9.516 -5.503 1.00 94.38 97 ALA A C 1
ATOM 769 O O . ALA A 1 97 ? 2.547 -9.259 -4.816 1.00 94.38 97 ALA A O 1
ATOM 770 N N . PHE A 1 98 ? 0.418 -8.818 -5.408 1.00 96.69 98 PHE A N 1
ATOM 771 C CA . PHE A 1 98 ? 0.231 -7.728 -4.453 1.00 96.69 98 PHE A CA 1
ATOM 772 C C . PHE A 1 98 ? 0.448 -8.199 -3.011 1.00 96.69 98 PHE A C 1
ATOM 774 O O . PHE A 1 98 ? 1.197 -7.568 -2.267 1.00 96.69 98 PHE A O 1
ATOM 781 N N . LYS A 1 99 ? -0.123 -9.348 -2.625 1.00 96.50 99 LYS A N 1
ATOM 782 C CA . LYS A 1 99 ? 0.058 -9.920 -1.282 1.00 96.50 99 LYS A CA 1
ATOM 783 C C . LYS A 1 99 ? 1.531 -10.155 -0.949 1.00 96.50 99 LYS A C 1
ATOM 785 O O . LYS A 1 99 ? 1.966 -9.819 0.153 1.00 96.50 99 LYS A O 1
ATOM 790 N N . SER A 1 100 ? 2.305 -10.695 -1.891 1.00 94.94 100 SER A N 1
ATOM 791 C CA . SER A 1 100 ? 3.752 -10.887 -1.730 1.00 94.94 100 SER A CA 1
ATOM 792 C C . SER A 1 100 ? 4.517 -9.567 -1.625 1.00 94.94 100 SER A C 1
ATOM 794 O O . SER A 1 100 ? 5.435 -9.463 -0.812 1.00 94.94 100 SER A O 1
ATOM 796 N N . LEU A 1 101 ? 4.145 -8.563 -2.422 1.00 96.12 101 LEU A N 1
ATOM 797 C CA . LEU A 1 101 ? 4.764 -7.240 -2.388 1.00 96.12 101 LEU A CA 1
ATOM 798 C C . LEU A 1 101 ? 4.514 -6.531 -1.053 1.00 96.12 101 LEU A C 1
ATOM 800 O O . LEU A 1 101 ? 5.459 -6.054 -0.432 1.00 96.12 101 LEU A O 1
ATOM 804 N N . VAL A 1 102 ? 3.263 -6.515 -0.585 1.00 96.88 102 VAL A N 1
ATOM 805 C CA . VAL A 1 102 ? 2.872 -5.904 0.694 1.00 96.88 102 VAL A CA 1
ATOM 806 C C . VAL A 1 102 ? 3.651 -6.509 1.854 1.00 96.88 102 VAL A C 1
ATOM 808 O O . VAL A 1 102 ? 4.194 -5.764 2.660 1.00 96.88 102 VAL A O 1
ATOM 811 N N . LYS A 1 103 ? 3.780 -7.841 1.908 1.00 96.00 103 LYS A N 1
ATOM 812 C CA . LYS A 1 103 ? 4.568 -8.510 2.955 1.00 96.00 103 LYS A CA 1
ATOM 813 C C . LYS A 1 103 ? 6.022 -8.038 2.973 1.00 96.00 103 LYS A C 1
ATOM 815 O O . LYS A 1 103 ? 6.544 -7.751 4.043 1.00 96.00 103 LYS A O 1
ATOM 820 N N . ARG A 1 104 ? 6.656 -7.914 1.799 1.00 95.75 104 ARG A N 1
ATOM 821 C CA . ARG A 1 104 ? 8.035 -7.409 1.685 1.00 95.75 104 ARG A CA 1
ATOM 822 C C . ARG A 1 104 ? 8.165 -5.946 2.101 1.00 95.75 104 ARG A C 1
ATOM 824 O O . ARG A 1 104 ? 9.148 -5.595 2.735 1.00 95.75 104 ARG A O 1
ATOM 831 N N . LEU A 1 105 ? 7.208 -5.097 1.728 1.00 96.62 105 LEU A N 1
ATOM 832 C CA . LEU A 1 105 ? 7.236 -3.676 2.082 1.00 96.62 105 LEU A CA 1
ATOM 833 C C . LEU A 1 105 ? 7.016 -3.467 3.583 1.00 96.62 105 LEU A C 1
ATOM 835 O O . LEU A 1 105 ? 7.751 -2.706 4.205 1.00 96.62 105 LEU A O 1
ATOM 839 N N . LEU A 1 106 ? 6.032 -4.155 4.170 1.00 96.75 106 LEU A N 1
ATOM 840 C CA . LEU A 1 106 ? 5.709 -4.019 5.591 1.00 96.75 106 LEU A CA 1
ATOM 841 C C . LEU A 1 106 ? 6.806 -4.585 6.497 1.00 96.75 106 LEU A C 1
ATOM 843 O O . LEU A 1 106 ? 7.069 -3.996 7.537 1.00 96.75 106 LEU A O 1
ATOM 847 N N . SER A 1 107 ? 7.526 -5.634 6.080 1.00 96.38 107 SER A N 1
ATOM 848 C CA . SER A 1 107 ? 8.682 -6.137 6.839 1.00 96.38 107 SER A CA 1
ATOM 849 C C . SER A 1 107 ? 9.861 -5.158 6.911 1.00 96.38 107 SER A C 1
ATOM 851 O O . SER A 1 107 ? 10.828 -5.434 7.605 1.00 96.38 107 SER A O 1
ATOM 853 N N . MET A 1 108 ? 9.846 -4.064 6.141 1.00 96.44 108 MET A N 1
ATOM 854 C CA . MET A 1 108 ? 10.884 -3.023 6.186 1.00 96.44 108 MET A CA 1
ATOM 855 C C . MET A 1 108 ? 10.519 -1.856 7.119 1.00 96.44 108 MET A C 1
ATOM 857 O O . MET A 1 108 ? 11.308 -0.916 7.234 1.00 96.44 108 MET A O 1
ATOM 861 N N . VAL A 1 109 ? 9.311 -1.863 7.692 1.00 95.81 109 VAL A N 1
ATOM 862 C CA . VAL A 1 109 ? 8.748 -0.791 8.533 1.00 95.81 109 VAL A CA 1
ATOM 863 C C . VAL A 1 109 ? 7.993 -1.351 9.745 1.00 95.81 109 VAL A C 1
ATOM 865 O O . VAL A 1 109 ? 7.080 -0.707 10.254 1.00 95.81 109 VAL A O 1
ATOM 868 N N . ASP A 1 110 ? 8.331 -2.563 10.176 1.00 93.00 110 ASP A N 1
ATOM 869 C CA . ASP A 1 110 ? 7.684 -3.262 11.290 1.00 93.00 110 ASP A CA 1
ATOM 870 C C . ASP A 1 110 ? 7.892 -2.554 12.637 1.00 93.00 110 ASP A C 1
ATOM 872 O O . ASP A 1 110 ? 7.028 -2.609 13.509 1.00 93.00 110 ASP A O 1
ATOM 876 N N . ASP A 1 111 ? 8.998 -1.826 12.777 1.00 91.81 111 ASP A N 1
ATOM 877 C CA . ASP A 1 111 ? 9.351 -1.005 13.934 1.00 91.81 111 ASP A CA 1
ATOM 878 C C . ASP A 1 111 ? 8.673 0.378 13.956 1.00 91.81 111 ASP A C 1
ATOM 880 O O . ASP A 1 111 ? 8.886 1.163 14.885 1.00 91.81 111 ASP A O 1
ATOM 884 N N . LYS A 1 112 ? 7.860 0.711 12.943 1.00 94.00 112 LYS A N 1
ATOM 885 C CA . LYS A 1 112 ? 7.351 2.075 12.736 1.00 94.00 112 LYS A CA 1
ATOM 886 C C . LYS A 1 112 ? 5.871 2.226 13.061 1.00 94.00 112 LYS A C 1
ATOM 888 O O . LYS A 1 112 ? 5.080 1.328 12.783 1.00 94.00 112 LYS A O 1
ATOM 893 N N . PRO A 1 113 ? 5.448 3.401 13.566 1.00 93.25 113 PRO A N 1
ATOM 894 C CA . PRO A 1 113 ? 4.035 3.685 13.768 1.00 93.25 113 PRO A CA 1
ATOM 895 C C . PRO A 1 113 ? 3.303 3.781 12.424 1.00 93.25 113 PRO A C 1
ATOM 897 O O . PRO A 1 113 ? 3.704 4.524 11.523 1.00 93.25 113 PRO A O 1
ATOM 900 N N . MET A 1 114 ? 2.195 3.048 12.308 1.00 95.69 114 MET A N 1
ATOM 901 C CA . MET A 1 114 ? 1.408 2.922 11.075 1.00 95.69 114 MET A CA 1
ATOM 902 C C . MET A 1 114 ? 0.072 3.676 11.132 1.00 95.69 114 MET A C 1
ATOM 904 O O . MET A 1 114 ? -0.708 3.614 10.185 1.00 95.69 114 MET A O 1
ATOM 908 N N . ASP A 1 115 ? -0.191 4.434 12.198 1.00 94.81 115 ASP A N 1
ATOM 909 C CA . ASP A 1 115 ? -1.448 5.147 12.463 1.00 94.81 115 ASP A CA 1
ATOM 910 C C . ASP A 1 115 ? -1.904 6.003 11.274 1.00 94.81 115 ASP A C 1
ATOM 912 O O . ASP A 1 115 ? -3.035 5.894 10.802 1.00 94.81 115 ASP A O 1
ATOM 916 N N . VAL A 1 116 ? -0.983 6.807 10.732 1.00 94.19 116 VAL A N 1
ATOM 917 C CA . VAL A 1 116 ? -1.240 7.688 9.581 1.00 94.19 116 VAL A CA 1
ATOM 918 C C . VAL A 1 116 ? -1.483 6.884 8.302 1.00 94.19 116 VAL A C 1
ATOM 920 O O . VAL A 1 116 ? -2.226 7.324 7.423 1.00 94.19 116 VAL A O 1
ATOM 923 N N . VAL A 1 117 ? -0.854 5.714 8.164 1.00 97.31 117 VAL A N 1
ATOM 924 C CA . VAL A 1 117 ? -1.073 4.826 7.016 1.00 97.31 117 VAL A CA 1
ATOM 925 C C . VAL A 1 117 ? -2.469 4.222 7.088 1.00 97.31 117 VAL A C 1
ATOM 927 O O . VAL A 1 117 ? -3.176 4.259 6.085 1.00 97.31 117 VAL A O 1
ATOM 930 N N . VAL A 1 118 ? -2.880 3.731 8.261 1.00 97.31 118 VAL A N 1
ATOM 931 C CA . VAL A 1 118 ? -4.220 3.177 8.501 1.00 97.31 118 VAL A CA 1
ATOM 932 C C . VAL A 1 118 ? -5.291 4.222 8.203 1.00 97.31 118 VAL A C 1
ATOM 934 O O . VAL A 1 118 ? -6.172 3.961 7.387 1.00 97.31 118 VAL A O 1
ATOM 937 N N . GLU A 1 119 ? -5.177 5.420 8.783 1.00 96.56 119 GLU A N 1
ATOM 938 C CA . GLU A 1 119 ? -6.108 6.536 8.556 1.00 96.56 119 GLU A CA 1
ATOM 939 C C . GLU A 1 119 ? -6.239 6.863 7.065 1.00 96.56 119 GLU A C 1
ATOM 941 O O . GLU A 1 119 ? -7.331 6.817 6.495 1.00 96.56 119 GLU A O 1
ATOM 946 N N . LYS A 1 120 ? -5.104 7.126 6.399 1.00 97.31 120 LYS A N 1
ATOM 947 C CA . LYS A 1 120 ? -5.095 7.479 4.978 1.00 97.31 120 LYS A CA 1
ATOM 948 C C . LYS A 1 120 ? -5.682 6.361 4.133 1.00 97.31 120 LYS A C 1
ATOM 950 O O . LYS A 1 120 ? -6.471 6.654 3.247 1.00 97.31 120 LYS A O 1
ATOM 955 N N . MET A 1 121 ? -5.320 5.103 4.378 1.00 97.81 121 MET A N 1
ATOM 956 C CA . MET A 1 121 ? -5.832 3.976 3.596 1.00 97.81 121 MET A CA 1
ATOM 957 C C . MET A 1 121 ? -7.330 3.749 3.798 1.00 97.81 121 MET A C 1
ATOM 959 O O . MET A 1 121 ? -8.014 3.487 2.813 1.00 97.81 121 MET A O 1
ATOM 963 N N . CYS A 1 122 ? -7.858 3.923 5.013 1.00 97.19 122 CYS A N 1
ATOM 964 C CA . CYS A 1 122 ? -9.304 3.884 5.253 1.00 97.19 122 CYS A CA 1
ATOM 965 C C . CYS A 1 122 ? -10.021 4.963 4.428 1.00 97.19 122 CYS A C 1
ATOM 967 O O . CYS A 1 122 ? -10.967 4.663 3.706 1.00 97.19 122 CYS A O 1
ATOM 969 N N . GLN A 1 123 ? -9.508 6.197 4.436 1.00 96.31 123 GLN A N 1
ATOM 970 C CA . GLN A 1 123 ? -10.057 7.298 3.634 1.00 96.31 123 GLN A CA 1
ATOM 971 C C . GLN A 1 123 ? -9.979 7.032 2.121 1.00 96.31 123 GLN A C 1
ATOM 973 O O . GLN A 1 123 ? -10.826 7.491 1.356 1.00 96.31 123 GLN A O 1
ATOM 978 N N . ARG A 1 124 ? -8.992 6.250 1.654 1.00 96.06 124 ARG A N 1
ATOM 979 C CA . ARG A 1 124 ? -8.853 5.905 0.230 1.00 96.06 124 ARG A CA 1
ATOM 980 C C . ARG A 1 124 ? -9.985 5.023 -0.304 1.00 96.06 124 ARG A C 1
ATOM 982 O O . ARG A 1 124 ? -10.125 4.964 -1.524 1.00 96.06 124 ARG A O 1
ATOM 989 N N . PHE A 1 125 ? -10.811 4.400 0.537 1.00 95.69 125 PHE A N 1
ATOM 990 C CA . PHE A 1 125 ? -11.980 3.653 0.058 1.00 95.69 125 PHE A CA 1
ATOM 991 C C . PHE A 1 125 ? -12.966 4.520 -0.737 1.00 95.69 125 PHE A C 1
ATOM 993 O O . PHE A 1 125 ? -13.637 4.010 -1.630 1.00 95.69 125 PHE A O 1
ATOM 1000 N N . GLU A 1 126 ? -12.963 5.844 -0.545 1.00 92.94 126 GLU A N 1
ATOM 1001 C CA . GLU A 1 126 ? -13.726 6.772 -1.388 1.00 92.94 126 GLU A CA 1
ATOM 1002 C C . GLU A 1 126 ? -13.372 6.641 -2.886 1.00 92.94 126 GLU A C 1
ATOM 1004 O O . GLU A 1 126 ? -14.221 6.815 -3.763 1.00 92.94 126 GLU A O 1
ATOM 1009 N N . PHE A 1 127 ? -12.119 6.285 -3.205 1.00 90.12 127 PHE A N 1
ATOM 1010 C CA . PHE A 1 127 ? -11.682 6.075 -4.586 1.00 90.12 127 PHE A CA 1
ATOM 1011 C C . PHE A 1 127 ? -12.268 4.805 -5.204 1.00 90.12 127 PHE A C 1
ATOM 1013 O O . PHE A 1 127 ? -12.420 4.764 -6.421 1.00 90.12 127 PHE A O 1
ATOM 1020 N N . CYS A 1 128 ? -12.642 3.803 -4.407 1.00 91.00 128 CYS A N 1
ATOM 1021 C CA . CYS A 1 128 ? -13.203 2.547 -4.905 1.00 91.00 128 CYS A CA 1
ATOM 1022 C C . CYS A 1 128 ? -14.555 2.748 -5.615 1.00 91.00 128 CYS A C 1
ATOM 1024 O O . CYS A 1 128 ? -14.928 1.934 -6.451 1.00 91.00 128 CYS A O 1
ATOM 1026 N N . ASN A 1 129 ? -15.258 3.853 -5.345 1.00 85.56 129 ASN A N 1
ATOM 1027 C CA . ASN A 1 129 ? -16.524 4.196 -6.002 1.00 85.56 129 ASN A CA 1
ATOM 1028 C C . ASN A 1 129 ? -16.345 4.990 -7.308 1.00 85.56 129 ASN A C 1
ATOM 1030 O O . ASN A 1 129 ? -17.314 5.246 -8.025 1.00 85.56 129 ASN A O 1
ATOM 1034 N N . ARG A 1 130 ? -15.117 5.410 -7.641 1.00 87.06 130 ARG A N 1
ATOM 1035 C CA . ARG A 1 130 ? -14.845 6.225 -8.832 1.00 87.06 130 ARG A CA 1
ATOM 1036 C C . ARG A 1 130 ? -14.529 5.321 -10.021 1.00 87.06 130 ARG A C 1
ATOM 1038 O O . ARG A 1 130 ? -13.602 4.513 -9.961 1.00 87.06 130 ARG A O 1
ATOM 1045 N N . ARG A 1 131 ? -15.257 5.492 -11.133 1.00 83.38 131 ARG A N 1
ATOM 1046 C CA . ARG A 1 131 ? -15.054 4.697 -12.364 1.00 83.38 131 ARG A CA 1
ATOM 1047 C C . ARG A 1 131 ? -13.614 4.770 -12.877 1.00 83.38 131 ARG A C 1
ATOM 1049 O O . ARG A 1 131 ? -13.024 3.742 -13.167 1.00 83.38 131 ARG A O 1
ATOM 1056 N N . GLU A 1 132 ? -13.025 5.962 -12.883 1.00 81.56 132 GLU A N 1
ATOM 1057 C CA . GLU A 1 132 ? -11.632 6.192 -13.304 1.00 81.56 132 GLU A CA 1
ATOM 1058 C C . GLU A 1 132 ? -10.610 5.411 -12.461 1.00 81.56 132 GLU A C 1
ATOM 1060 O O . GLU A 1 132 ? -9.559 5.008 -12.945 1.00 81.56 132 GLU A O 1
ATOM 1065 N N . ALA A 1 133 ? -10.895 5.193 -11.174 1.00 78.12 133 ALA A N 1
ATOM 1066 C CA . ALA A 1 133 ? -9.995 4.465 -10.283 1.00 78.12 133 ALA A CA 1
ATOM 1067 C C . ALA A 1 133 ? -10.147 2.940 -10.400 1.00 78.12 133 ALA A C 1
ATOM 1069 O O . ALA A 1 133 ? -9.234 2.213 -10.010 1.00 78.12 133 ALA A O 1
ATOM 1070 N N . THR A 1 134 ? -11.282 2.468 -10.922 1.00 87.81 134 THR A N 1
ATOM 1071 C CA . THR A 1 134 ? -11.654 1.046 -11.003 1.00 87.81 134 THR A CA 1
ATOM 1072 C C . THR A 1 134 ? -11.630 0.481 -12.422 1.00 87.81 134 THR A C 1
ATOM 1074 O O . THR A 1 134 ? -11.869 -0.712 -12.603 1.00 87.81 134 THR A O 1
ATOM 1077 N N . GLU A 1 135 ? -11.299 1.304 -13.422 1.00 89.75 135 GLU A N 1
ATOM 1078 C CA . GLU A 1 135 ? -11.250 0.935 -14.842 1.00 89.75 135 GLU A CA 1
ATOM 1079 C C . GLU A 1 135 ? -10.409 -0.324 -15.097 1.00 89.75 135 GLU A C 1
ATOM 1081 O O . GLU A 1 135 ? -10.868 -1.256 -15.755 1.00 89.75 135 GLU A O 1
ATOM 1086 N N . HIS A 1 136 ? -9.216 -0.381 -14.501 1.00 91.38 136 HIS A N 1
ATOM 1087 C CA . HIS A 1 136 ? -8.254 -1.474 -14.670 1.00 91.38 136 HIS A CA 1
ATOM 1088 C C . HIS A 1 136 ? -8.213 -2.454 -13.483 1.00 91.38 136 HIS A C 1
ATOM 1090 O O . HIS A 1 136 ? -7.459 -3.429 -13.507 1.00 91.38 136 HIS A O 1
ATOM 1096 N N . ASN A 1 137 ? -9.019 -2.207 -12.443 1.00 93.00 137 ASN A N 1
ATOM 1097 C CA . ASN A 1 137 ? -9.214 -3.121 -11.322 1.00 93.00 137 ASN A CA 1
ATOM 1098 C C . ASN A 1 137 ? -10.531 -2.821 -10.590 1.00 93.00 137 ASN A C 1
ATOM 1100 O O . ASN A 1 137 ? -10.609 -1.936 -9.734 1.00 93.00 137 ASN A O 1
ATOM 1104 N N . ARG A 1 138 ? -11.561 -3.628 -10.859 1.00 91.62 138 ARG A N 1
ATOM 1105 C CA . ARG A 1 138 ? -12.863 -3.521 -10.175 1.00 91.62 138 ARG A CA 1
ATOM 1106 C C . ARG A 1 138 ? -12.828 -4.015 -8.726 1.00 91.62 138 ARG A C 1
ATOM 1108 O O . ARG A 1 138 ? -13.739 -3.724 -7.962 1.00 91.62 138 ARG A O 1
ATOM 1115 N N . ARG A 1 139 ? -11.781 -4.749 -8.339 1.00 92.94 139 ARG A N 1
ATOM 1116 C CA . ARG A 1 139 ? -11.579 -5.338 -7.007 1.00 92.94 139 ARG A CA 1
ATOM 1117 C C . ARG A 1 139 ? -10.621 -4.523 -6.140 1.00 92.94 139 ARG A C 1
ATOM 1119 O O . ARG A 1 139 ? -10.081 -5.051 -5.174 1.00 92.94 139 ARG A O 1
ATOM 1126 N N . ILE A 1 140 ? -10.398 -3.241 -6.441 1.00 95.19 140 ILE A N 1
ATOM 1127 C CA . ILE A 1 140 ? -9.447 -2.396 -5.697 1.00 95.19 140 ILE A CA 1
ATOM 1128 C C . ILE A 1 140 ? -9.725 -2.365 -4.180 1.00 95.19 140 ILE A C 1
ATOM 1130 O O . ILE A 1 140 ? -8.785 -2.361 -3.385 1.00 95.19 140 ILE A O 1
ATOM 1134 N N . ALA A 1 141 ? -10.995 -2.460 -3.770 1.00 96.38 141 ALA A N 1
ATOM 1135 C CA . ALA A 1 141 ? -11.384 -2.549 -2.364 1.00 96.38 141 ALA A CA 1
ATOM 1136 C C . ALA A 1 141 ? -10.802 -3.793 -1.658 1.00 96.38 141 ALA A C 1
ATOM 1138 O O . ALA A 1 141 ? -10.378 -3.683 -0.512 1.00 96.38 141 ALA A O 1
ATOM 1139 N N . TYR A 1 142 ? -10.671 -4.933 -2.354 1.00 97.50 142 TYR A N 1
ATOM 1140 C CA . TYR A 1 142 ? -10.054 -6.157 -1.811 1.00 97.50 142 TYR A CA 1
ATOM 1141 C C . TYR A 1 142 ? -8.550 -5.987 -1.588 1.00 97.50 142 TYR A C 1
ATOM 1143 O O . TYR A 1 142 ? -7.957 -6.598 -0.701 1.00 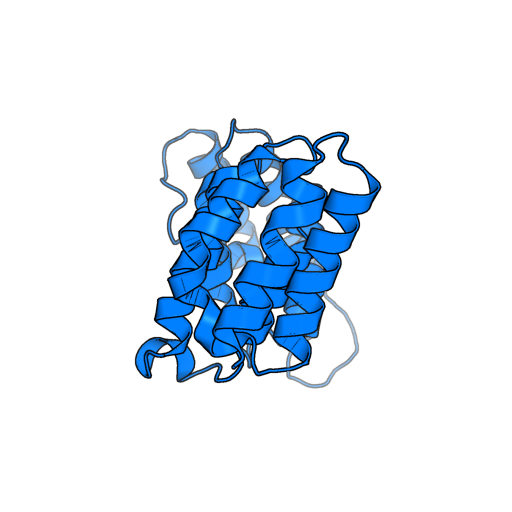97.50 142 TYR A O 1
ATOM 1151 N N . TYR A 1 143 ? -7.901 -5.160 -2.408 1.00 97.88 143 TYR A N 1
ATOM 1152 C CA . TYR A 1 143 ? -6.487 -4.855 -2.230 1.00 97.88 143 TYR A CA 1
ATOM 1153 C C . TYR A 1 143 ? -6.288 -3.939 -1.019 1.00 97.88 143 TYR A C 1
ATOM 1155 O O . TYR A 1 143 ? -5.350 -4.135 -0.245 1.00 97.88 143 TYR A O 1
ATOM 1163 N N . PHE A 1 144 ? -7.166 -2.948 -0.835 1.00 97.75 144 PHE A N 1
ATOM 1164 C CA . PHE A 1 144 ? -7.100 -2.040 0.310 1.00 97.75 144 PHE A CA 1
ATOM 1165 C C . PHE A 1 144 ? -7.428 -2.754 1.622 1.00 97.75 144 PHE A C 1
ATOM 1167 O O . PHE A 1 144 ? -6.668 -2.596 2.578 1.00 97.75 144 PHE A O 1
ATOM 1174 N N . SER A 1 145 ? -8.483 -3.577 1.659 1.00 97.81 145 SER A N 1
ATOM 1175 C CA . SER A 1 145 ? -8.840 -4.368 2.845 1.00 97.81 145 SER A CA 1
ATOM 1176 C C . SER A 1 145 ? -7.701 -5.300 3.246 1.00 97.81 145 SER A C 1
ATOM 1178 O O . SER A 1 145 ? -7.282 -5.292 4.402 1.00 97.81 145 SER A O 1
ATOM 1180 N N . TYR A 1 146 ? -7.113 -6.010 2.276 1.00 98.25 146 TYR A N 1
ATOM 1181 C CA . TYR A 1 146 ? -5.967 -6.870 2.534 1.00 98.25 146 TYR A CA 1
ATOM 1182 C C . TYR A 1 146 ? -4.769 -6.075 3.058 1.00 98.25 146 TYR A C 1
ATOM 1184 O O . TYR A 1 146 ? -4.153 -6.487 4.032 1.00 98.25 146 TYR A O 1
ATOM 1192 N N . PHE A 1 147 ? -4.415 -4.943 2.438 1.00 98.31 147 PHE A N 1
ATOM 1193 C CA . PHE A 1 147 ? -3.275 -4.144 2.897 1.00 98.31 147 PHE A CA 1
ATOM 1194 C C . PHE A 1 147 ? -3.445 -3.702 4.354 1.00 98.31 147 PHE A C 1
ATOM 1196 O O . PHE A 1 147 ? -2.524 -3.876 5.148 1.00 98.31 147 PHE A O 1
ATOM 1203 N N . ILE A 1 148 ? -4.628 -3.190 4.708 1.00 97.56 148 ILE A N 1
ATOM 1204 C CA . ILE A 1 148 ? -4.956 -2.802 6.084 1.00 97.56 148 ILE A CA 1
ATOM 1205 C C . ILE A 1 148 ? -4.890 -4.017 7.016 1.00 97.56 148 ILE A C 1
ATOM 1207 O O . ILE A 1 148 ? -4.357 -3.897 8.117 1.00 97.56 148 ILE A O 1
ATOM 1211 N N . SER A 1 149 ? -5.343 -5.195 6.572 1.00 97.00 149 SER A N 1
ATOM 1212 C CA . SER A 1 149 ? -5.327 -6.404 7.402 1.00 97.00 149 SER A CA 1
ATOM 1213 C C . SER A 1 149 ? -3.928 -6.931 7.728 1.00 97.00 149 SER A C 1
ATOM 1215 O O . SER A 1 149 ? -3.770 -7.727 8.651 1.00 97.00 149 SER A O 1
ATOM 1217 N N . GLN A 1 150 ? -2.903 -6.491 6.989 1.00 96.94 150 GLN A N 1
ATOM 1218 C CA . GLN A 1 150 ? -1.506 -6.835 7.260 1.00 96.94 150 GLN A CA 1
ATOM 1219 C C . GLN A 1 150 ? -0.813 -5.870 8.237 1.00 96.94 150 GLN A C 1
ATOM 1221 O O . GLN A 1 150 ? 0.342 -6.103 8.590 1.00 96.94 150 GLN A O 1
ATOM 1226 N N . ILE A 1 151 ? -1.468 -4.783 8.657 1.00 95.38 151 ILE A N 1
ATOM 1227 C CA . ILE A 1 151 ? -0.885 -3.800 9.574 1.00 95.38 151 ILE A CA 1
ATOM 1228 C C . ILE A 1 151 ? -1.176 -4.211 11.019 1.00 95.38 151 ILE A C 1
ATOM 1230 O O . ILE A 1 151 ? -2.322 -4.457 11.383 1.00 95.38 151 ILE A O 1
ATOM 1234 N N . ALA A 1 152 ? -0.150 -4.220 11.871 1.00 92.81 152 ALA A N 1
ATOM 1235 C CA . ALA A 1 152 ? -0.342 -4.358 13.309 1.00 92.81 152 ALA A CA 1
ATOM 1236 C C . ALA A 1 152 ? -0.954 -3.067 13.875 1.00 92.81 152 ALA A C 1
ATOM 1238 O O . ALA A 1 152 ? -0.300 -2.024 13.916 1.00 92.81 152 ALA A O 1
ATOM 1239 N N . LEU A 1 153 ? -2.221 -3.126 14.285 1.00 92.94 153 LEU A N 1
ATOM 1240 C CA . LEU A 1 153 ? -2.881 -1.983 14.907 1.00 92.94 153 LEU A CA 1
ATOM 1241 C C . LEU A 1 153 ? -2.401 -1.780 16.346 1.00 92.94 153 LEU A C 1
ATOM 1243 O O . LEU A 1 153 ? -2.165 -2.725 17.095 1.00 92.94 153 LEU A O 1
ATOM 1247 N N . THR A 1 154 ? -2.337 -0.513 16.725 1.00 92.94 154 THR A N 1
ATOM 1248 C CA . THR A 1 154 ? -2.274 0.004 18.094 1.00 92.94 154 THR A CA 1
ATOM 1249 C C . THR A 1 154 ? -3.626 0.611 18.485 1.00 92.94 154 THR A C 1
ATOM 1251 O O . THR A 1 154 ? -4.439 0.930 17.611 1.00 92.94 154 THR A O 1
ATOM 1254 N N . ASP A 1 155 ? -3.844 0.870 19.777 1.00 92.31 155 ASP A N 1
ATOM 1255 C CA . ASP A 1 155 ? -5.038 1.581 20.264 1.00 92.31 155 ASP A CA 1
ATOM 1256 C C . ASP A 1 155 ? -5.238 2.937 19.554 1.00 92.31 155 ASP A C 1
ATOM 1258 O O . ASP A 1 155 ? -6.349 3.289 19.169 1.00 92.31 155 ASP A O 1
ATOM 1262 N N . SER A 1 156 ? -4.155 3.680 19.302 1.00 93.38 156 SER A N 1
ATOM 1263 C CA . SER A 1 156 ? -4.208 4.958 18.575 1.00 93.38 156 SER A CA 1
ATOM 1264 C C . SER A 1 156 ? -4.662 4.769 17.121 1.00 93.38 156 SER A C 1
ATOM 1266 O O . SER A 1 156 ? -5.603 5.425 16.666 1.00 93.38 156 SER A O 1
ATOM 1268 N N . SER A 1 157 ? -4.064 3.818 16.399 1.00 93.56 157 SER A N 1
ATOM 1269 C CA . SER A 1 157 ? -4.444 3.529 15.011 1.00 93.56 157 SER A CA 1
ATOM 1270 C C . SER A 1 157 ? -5.878 2.999 14.887 1.00 93.56 157 SER A C 1
ATOM 1272 O O . SER A 1 157 ? -6.544 3.231 13.878 1.00 93.56 157 SER A O 1
ATOM 1274 N N . PHE A 1 158 ? -6.382 2.340 15.930 1.00 92.56 158 PHE A N 1
ATOM 1275 C CA . PHE A 1 158 ? -7.760 1.884 16.008 1.00 92.56 158 PHE A CA 1
ATOM 1276 C C . PHE A 1 158 ? -8.747 3.046 16.069 1.00 92.56 158 PHE A C 1
ATOM 1278 O O . PHE A 1 158 ? -9.719 3.050 15.315 1.00 92.56 158 PHE A O 1
ATOM 1285 N N . TYR A 1 159 ? -8.486 4.066 16.892 1.00 91.44 159 TYR A N 1
ATOM 1286 C CA . TYR A 1 159 ? -9.337 5.257 16.915 1.00 91.44 159 TYR A CA 1
ATOM 1287 C C . TYR A 1 159 ? -9.339 5.965 15.558 1.00 91.44 159 TYR A C 1
ATOM 1289 O O . TYR A 1 159 ? -10.400 6.328 15.062 1.00 91.44 159 TYR A O 1
ATOM 1297 N N . ARG A 1 160 ? -8.185 6.046 14.885 1.00 94.06 160 ARG A N 1
ATOM 1298 C CA . ARG A 1 160 ? -8.098 6.580 13.514 1.00 94.06 160 ARG A CA 1
ATOM 1299 C C . ARG A 1 160 ? -8.923 5.782 12.505 1.00 94.06 160 ARG A C 1
ATOM 1301 O O . ARG A 1 160 ? -9.589 6.373 11.653 1.00 94.06 160 ARG A O 1
ATOM 1308 N N . MET A 1 161 ? -8.891 4.452 12.597 1.00 94.62 161 MET A N 1
ATOM 1309 C CA . MET A 1 161 ? -9.718 3.568 11.773 1.00 94.62 161 MET A CA 1
ATOM 1310 C C . MET A 1 161 ? -11.208 3.788 12.055 1.00 94.62 161 MET A C 1
ATOM 1312 O O . MET A 1 161 ? -11.978 3.963 11.114 1.00 94.62 161 MET A O 1
ATOM 1316 N N . ARG A 1 162 ? -11.610 3.827 13.331 1.00 91.62 162 ARG A N 1
ATOM 1317 C CA . ARG A 1 162 ? -12.994 4.073 13.765 1.00 91.62 162 ARG A CA 1
ATOM 1318 C C . ARG A 1 162 ? -13.514 5.411 13.258 1.00 91.62 162 ARG A C 1
ATOM 1320 O O . ARG A 1 162 ? -14.599 5.467 12.694 1.00 91.62 162 ARG A O 1
ATOM 1327 N N . ASP A 1 163 ? -12.734 6.470 13.409 1.00 92.62 163 ASP A N 1
ATOM 1328 C CA . ASP A 1 163 ? -13.134 7.809 12.977 1.00 92.62 163 ASP A CA 1
ATOM 1329 C C . ASP A 1 163 ? -13.201 7.907 11.436 1.00 92.62 163 ASP A C 1
ATOM 1331 O O . ASP A 1 163 ? -13.924 8.736 10.886 1.00 92.62 163 ASP A O 1
ATOM 1335 N N . SER A 1 164 ? -12.510 7.006 10.725 1.00 94.62 164 SER A N 1
ATOM 1336 C CA . SER A 1 164 ? -12.571 6.854 9.265 1.00 94.62 164 SER A CA 1
ATOM 1337 C C . SER A 1 164 ? -13.636 5.852 8.784 1.00 94.62 164 SER A C 1
ATOM 1339 O O . SER A 1 164 ? -13.715 5.596 7.581 1.00 94.62 164 SER A O 1
ATOM 1341 N N . LEU A 1 165 ? -14.465 5.293 9.677 1.00 92.88 165 LEU A N 1
ATOM 1342 C CA . LEU A 1 165 ? -15.500 4.304 9.342 1.00 92.88 165 LEU A CA 1
ATOM 1343 C C . LEU A 1 165 ? -16.419 4.724 8.179 1.00 92.88 165 LEU A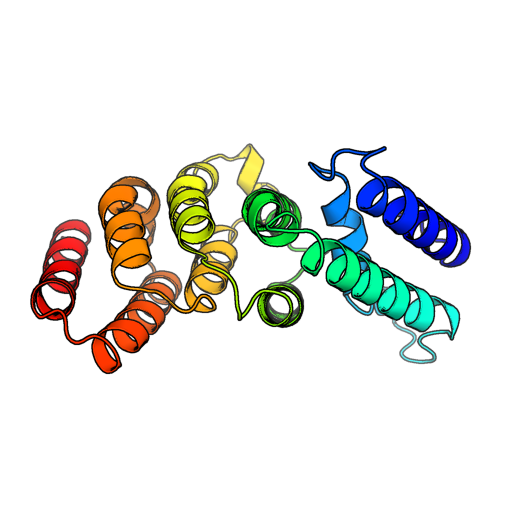 C 1
ATOM 1345 O O . LEU A 1 165 ? -16.643 3.888 7.301 1.00 92.88 165 LEU A O 1
ATOM 1349 N N . PRO A 1 166 ? -16.884 5.988 8.067 1.00 93.19 166 PRO A N 1
ATOM 1350 C CA . PRO A 1 166 ? -17.760 6.395 6.965 1.00 93.19 166 PRO A CA 1
ATOM 1351 C C . PRO A 1 166 ? -17.189 6.148 5.560 1.00 93.19 166 PRO A C 1
ATOM 1353 O O . PRO A 1 166 ? -17.955 5.979 4.615 1.00 93.19 166 PRO A O 1
ATOM 1356 N N . TYR A 1 167 ? -15.861 6.105 5.403 1.00 95.00 167 TYR A N 1
ATOM 1357 C CA . TYR A 1 167 ? -15.222 5.920 4.097 1.00 95.00 167 TYR A CA 1
ATOM 1358 C C . TYR A 1 167 ? -15.274 4.476 3.593 1.00 95.00 167 TYR A C 1
ATOM 1360 O O . TYR A 1 167 ? -15.304 4.263 2.382 1.00 95.00 167 TYR A O 1
ATOM 1368 N N . PHE A 1 168 ? -15.270 3.492 4.497 1.00 94.44 168 PHE A N 1
ATOM 1369 C CA . PHE A 1 168 ? -15.202 2.073 4.135 1.00 94.44 168 PHE A CA 1
ATOM 1370 C C . PHE A 1 168 ? -16.409 1.252 4.602 1.00 94.44 168 PHE A C 1
ATOM 1372 O O . PHE A 1 168 ? -16.573 0.130 4.134 1.00 94.44 168 PHE A O 1
ATOM 1379 N N . ALA A 1 169 ? -17.282 1.801 5.454 1.00 93.06 169 ALA A N 1
ATOM 1380 C CA . ALA A 1 169 ? -18.508 1.142 5.905 1.00 93.06 169 ALA A CA 1
ATOM 1381 C C . ALA A 1 169 ? -19.372 0.566 4.762 1.00 93.06 169 ALA A C 1
ATOM 1383 O O . ALA A 1 169 ? -19.761 -0.594 4.884 1.00 93.06 169 ALA A O 1
ATOM 1384 N N . PRO A 1 170 ? -19.587 1.265 3.623 1.00 92.75 170 PRO A N 1
ATOM 1385 C CA . PRO A 1 170 ? -20.365 0.712 2.505 1.00 92.75 170 PRO A CA 1
ATOM 1386 C C . PRO A 1 170 ? -19.772 -0.559 1.878 1.00 92.75 170 PRO A C 1
ATOM 1388 O O . PRO A 1 170 ? -20.445 -1.247 1.123 1.00 92.75 170 PRO A O 1
ATOM 1391 N N . PHE A 1 171 ? -18.502 -0.866 2.151 1.00 94.25 171 PHE A N 1
ATOM 1392 C CA . PHE A 1 171 ? -17.811 -2.041 1.621 1.00 94.25 171 PHE A CA 1
ATOM 1393 C C . PHE A 1 171 ? -17.841 -3.231 2.590 1.00 94.25 171 PHE A C 1
ATOM 1395 O O . PHE A 1 171 ? -17.373 -4.308 2.233 1.00 94.25 171 PHE A O 1
ATOM 1402 N N . LEU A 1 172 ? -18.366 -3.055 3.808 1.00 93.81 172 LEU A N 1
ATOM 1403 C CA . LEU A 1 172 ? -18.402 -4.098 4.839 1.00 93.81 172 LEU A CA 1
ATOM 1404 C C . LEU A 1 172 ? -19.536 -5.115 4.649 1.00 93.81 172 LEU A C 1
ATOM 1406 O O . LEU A 1 172 ? -19.568 -6.103 5.374 1.00 93.81 172 LEU A O 1
ATOM 1410 N N . GLU A 1 173 ? -20.428 -4.910 3.677 1.00 91.31 173 GLU A N 1
ATOM 1411 C CA . GLU A 1 173 ? -21.379 -5.940 3.227 1.00 91.31 173 GLU A CA 1
ATOM 1412 C C . GLU A 1 173 ? -20.674 -7.092 2.486 1.00 91.31 173 GLU A C 1
ATOM 1414 O O . GLU A 1 173 ? -21.194 -8.204 2.419 1.00 91.31 173 GLU A O 1
ATOM 1419 N N . ASP A 1 174 ? -19.481 -6.847 1.931 1.00 95.19 174 ASP A N 1
ATOM 1420 C CA . ASP A 1 174 ? -18.677 -7.884 1.289 1.00 95.19 174 ASP A CA 1
ATOM 1421 C C . ASP A 1 174 ? -17.919 -8.712 2.339 1.00 95.19 174 ASP A C 1
ATOM 1423 O O . ASP A 1 174 ? -17.075 -8.205 3.083 1.00 95.19 174 ASP A O 1
ATOM 1427 N N . GLU A 1 175 ? -18.178 -10.019 2.355 1.00 94.94 175 GLU A N 1
ATOM 1428 C CA . GLU A 1 175 ? -17.609 -10.981 3.309 1.00 94.94 175 GLU A CA 1
ATOM 1429 C C . GLU A 1 175 ? -16.071 -11.011 3.333 1.00 94.94 175 GLU A C 1
ATOM 1431 O O . GLU A 1 175 ? -15.458 -11.252 4.378 1.00 94.94 175 GLU A O 1
ATOM 1436 N N . VAL A 1 176 ? -15.405 -10.783 2.193 1.00 96.06 176 VAL A N 1
ATOM 1437 C CA . VAL A 1 176 ? -13.936 -10.774 2.129 1.00 96.06 176 VAL A CA 1
ATOM 1438 C C . VAL A 1 176 ? -13.399 -9.546 2.848 1.00 96.06 176 VAL A C 1
ATOM 1440 O O . VAL A 1 176 ? -12.490 -9.674 3.672 1.00 96.06 176 VAL A O 1
ATOM 1443 N N . ILE A 1 177 ? -13.981 -8.382 2.561 1.00 96.56 177 ILE A N 1
ATOM 1444 C CA . ILE A 1 177 ? -13.588 -7.106 3.161 1.00 96.56 177 ILE A CA 1
ATOM 1445 C C . ILE A 1 177 ? -13.903 -7.119 4.656 1.00 96.56 177 ILE A C 1
ATOM 1447 O O . ILE A 1 177 ? -13.030 -6.807 5.468 1.00 96.56 177 ILE A O 1
ATOM 1451 N N . TYR A 1 178 ? -15.108 -7.547 5.034 1.00 94.81 178 TYR A N 1
ATOM 1452 C CA . TYR A 1 178 ? -15.510 -7.680 6.430 1.00 94.81 178 TYR A CA 1
ATOM 1453 C C . TYR A 1 178 ? -14.532 -8.559 7.216 1.00 94.81 178 TYR A C 1
ATOM 1455 O O . TYR A 1 178 ? -14.024 -8.146 8.262 1.00 94.81 178 TYR A O 1
ATOM 1463 N N . ARG A 1 179 ? -14.194 -9.742 6.687 1.00 95.56 179 ARG A N 1
ATOM 1464 C CA . ARG A 1 179 ? -13.239 -10.658 7.323 1.00 95.56 179 ARG A CA 1
ATOM 1465 C C . ARG A 1 179 ? -11.851 -10.041 7.474 1.00 95.56 179 ARG A C 1
ATOM 1467 O O . ARG A 1 179 ? -11.230 -10.233 8.516 1.00 95.56 179 ARG A O 1
ATOM 1474 N N . ASP A 1 180 ? -11.360 -9.317 6.471 1.00 97.00 180 ASP A N 1
ATOM 1475 C CA . ASP A 1 180 ? -10.054 -8.653 6.531 1.00 97.00 180 ASP A CA 1
ATOM 1476 C C . ASP A 1 180 ? -10.002 -7.608 7.664 1.00 97.00 180 ASP A C 1
ATOM 1478 O O . ASP A 1 180 ? -9.049 -7.597 8.447 1.00 97.00 180 ASP A O 1
ATOM 1482 N N . PHE A 1 181 ? -11.045 -6.781 7.810 1.00 95.06 181 PHE A N 1
ATOM 1483 C CA . PHE A 1 181 ? -11.146 -5.822 8.916 1.00 95.06 181 PHE A CA 1
ATOM 1484 C C . PHE A 1 181 ? -11.305 -6.524 10.271 1.00 95.06 181 PHE A C 1
ATOM 1486 O O . PHE A 1 181 ? -10.614 -6.188 11.235 1.00 95.06 181 PHE A O 1
ATOM 1493 N N . MET A 1 182 ? -12.169 -7.537 10.365 1.00 91.44 182 MET A N 1
ATOM 1494 C CA . MET A 1 182 ? -12.356 -8.271 11.619 1.00 91.44 182 MET A CA 1
ATOM 1495 C C . MET A 1 182 ? -11.084 -8.997 12.058 1.00 91.44 182 MET A C 1
ATOM 1497 O O . MET A 1 182 ? -10.805 -9.042 13.256 1.00 91.44 182 MET A O 1
ATOM 1501 N N . ALA A 1 183 ? -10.284 -9.523 11.127 1.00 92.44 183 ALA A N 1
ATOM 1502 C CA . ALA A 1 183 ? -9.025 -10.187 11.446 1.00 92.44 183 ALA A CA 1
ATOM 1503 C C . ALA A 1 183 ? -8.043 -9.234 12.144 1.00 92.44 183 ALA A C 1
ATOM 1505 O O . ALA A 1 183 ? -7.493 -9.573 13.193 1.00 92.44 183 ALA A O 1
ATOM 1506 N N . VAL A 1 184 ? -7.869 -8.022 11.610 1.00 94.00 184 VAL A N 1
ATOM 1507 C CA . VAL A 1 184 ? -6.915 -7.057 12.172 1.00 94.00 184 VAL A CA 1
ATOM 1508 C C . VAL A 1 184 ? -7.381 -6.478 13.511 1.00 94.00 184 VAL A C 1
ATOM 1510 O O . VAL A 1 184 ? -6.583 -6.310 14.433 1.00 94.00 184 VAL A O 1
ATOM 1513 N N . ILE A 1 185 ? -8.686 -6.261 13.674 1.00 91.69 185 ILE A N 1
ATOM 1514 C CA . ILE A 1 185 ? -9.265 -5.821 14.950 1.00 91.69 185 ILE A CA 1
ATOM 1515 C C . ILE A 1 185 ? -9.183 -6.930 15.998 1.00 91.69 185 ILE A C 1
ATOM 1517 O O . ILE A 1 185 ? -8.819 -6.666 17.140 1.00 91.69 185 ILE A O 1
ATOM 1521 N N . SER A 1 186 ? -9.471 -8.179 15.622 1.00 90.44 186 SER A N 1
ATOM 1522 C CA . SER A 1 186 ? -9.357 -9.321 16.540 1.00 90.44 186 SER A CA 1
ATOM 1523 C C . SER A 1 186 ? -7.924 -9.483 17.041 1.00 90.44 186 SER A C 1
ATOM 1525 O O . SER A 1 186 ? -7.709 -9.723 18.229 1.00 90.44 186 SER A O 1
ATOM 1527 N N . HIS A 1 187 ? -6.941 -9.281 16.156 1.00 91.31 187 HIS A N 1
ATOM 1528 C CA . HIS A 1 187 ? -5.533 -9.276 16.534 1.00 91.31 187 HIS A CA 1
ATOM 1529 C C . HIS A 1 187 ? -5.231 -8.188 17.579 1.00 91.31 187 HIS A C 1
ATOM 1531 O O . HIS A 1 187 ? -4.638 -8.491 18.614 1.00 91.31 187 HIS A O 1
ATOM 1537 N N . LEU A 1 188 ? -5.705 -6.952 17.380 1.00 92.00 188 LEU A N 1
ATOM 1538 C CA . LEU A 1 188 ? -5.562 -5.871 18.366 1.00 92.00 188 LEU A CA 1
ATOM 1539 C C . LEU A 1 188 ? -6.229 -6.207 19.708 1.00 92.00 188 LEU A C 1
ATOM 1541 O O . LEU A 1 188 ? -5.610 -6.064 20.761 1.00 92.00 188 LEU A O 1
ATOM 1545 N N . ILE A 1 189 ? -7.480 -6.676 19.677 1.00 88.88 189 ILE A N 1
ATOM 1546 C CA . ILE A 1 189 ? -8.269 -7.015 20.872 1.00 88.88 189 ILE A CA 1
ATOM 1547 C C . ILE A 1 189 ? -7.557 -8.062 21.734 1.00 88.88 189 ILE A C 1
ATOM 1549 O O . ILE A 1 189 ? -7.602 -7.975 22.963 1.00 88.88 189 ILE A O 1
ATOM 1553 N N . SER A 1 190 ? -6.886 -9.028 21.100 1.00 88.62 190 SER A N 1
ATOM 1554 C CA . SER A 1 190 ? -6.147 -10.079 21.804 1.00 88.62 190 SER A CA 1
ATOM 1555 C C . SER A 1 190 ? -4.932 -9.563 22.585 1.00 88.62 190 SER A C 1
ATOM 1557 O O . SER A 1 190 ? -4.553 -10.176 23.581 1.00 88.62 190 SER A O 1
ATOM 1559 N N . GLY A 1 191 ? -4.347 -8.434 22.166 1.00 86.44 191 GLY A N 1
ATOM 1560 C CA . GLY A 1 191 ? -3.141 -7.857 22.768 1.00 86.44 191 GLY A CA 1
ATOM 1561 C C . GLY A 1 191 ? -3.368 -6.593 23.602 1.00 86.44 191 GLY A C 1
ATOM 1562 O O . GLY A 1 191 ? -2.507 -6.239 24.404 1.00 86.44 191 GLY A O 1
ATOM 1563 N N . THR A 1 192 ? -4.498 -5.897 23.438 1.00 88.00 192 THR A N 1
ATOM 1564 C CA . THR A 1 192 ? -4.756 -4.626 24.136 1.00 88.00 192 THR A CA 1
ATOM 1565 C C . THR A 1 192 ? -5.287 -4.817 25.561 1.00 88.00 192 THR A C 1
ATOM 1567 O O . THR A 1 192 ? -6.097 -5.704 25.859 1.00 88.00 192 THR A O 1
ATOM 1570 N N . SER A 1 193 ? -4.884 -3.915 26.456 1.00 86.06 193 SER A N 1
ATOM 1571 C CA . SER A 1 193 ? -5.441 -3.788 27.809 1.00 86.06 193 SER A CA 1
ATOM 1572 C C . SER A 1 193 ? -6.639 -2.834 27.867 1.00 86.06 193 SER A C 1
ATOM 1574 O O . SER A 1 193 ? -7.335 -2.797 28.881 1.00 86.06 193 SER A O 1
ATOM 1576 N N . SER A 1 194 ? -6.907 -2.071 26.800 1.00 86.38 194 SER A N 1
ATOM 1577 C CA . SER A 1 194 ? -7.993 -1.093 26.772 1.00 86.38 194 SER A CA 1
ATOM 1578 C C . SER A 1 194 ? -9.357 -1.773 26.657 1.00 86.38 194 SER A C 1
ATOM 1580 O O . SER A 1 194 ? -9.703 -2.363 25.632 1.00 86.38 194 SER A O 1
ATOM 1582 N N . ASN A 1 195 ? -10.169 -1.665 27.710 1.00 80.00 195 ASN A N 1
ATOM 1583 C CA . ASN A 1 195 ? -11.541 -2.175 27.701 1.00 80.00 195 ASN A CA 1
ATOM 1584 C C . ASN A 1 195 ? -12.436 -1.418 26.708 1.00 80.00 195 ASN A C 1
ATOM 1586 O O . ASN A 1 195 ? -13.349 -2.012 26.145 1.00 80.00 195 ASN A O 1
ATOM 1590 N N . GLU A 1 196 ? -12.158 -0.137 26.447 1.00 80.19 196 GLU A N 1
ATOM 1591 C CA . GLU A 1 196 ? -12.895 0.641 25.447 1.00 80.19 196 GLU A CA 1
ATOM 1592 C C . GLU A 1 196 ? -12.690 0.063 24.043 1.00 80.19 196 GLU A C 1
ATOM 1594 O O . GLU A 1 196 ? -13.662 -0.179 23.328 1.00 80.19 196 GLU A O 1
ATOM 1599 N N . VAL A 1 197 ? -11.445 -0.244 23.663 1.00 79.38 197 VAL A N 1
ATOM 1600 C CA . VAL A 1 197 ? -11.120 -0.843 22.354 1.00 79.38 197 VAL A CA 1
ATOM 1601 C C . VAL A 1 197 ? -11.817 -2.198 22.184 1.00 79.38 197 VAL A C 1
ATOM 1603 O O . VAL A 1 197 ? -12.367 -2.483 21.122 1.00 79.38 197 VAL A O 1
ATOM 1606 N N . LYS A 1 198 ? -11.885 -3.003 23.252 1.00 76.19 198 LYS A N 1
ATOM 1607 C CA . LYS A 1 198 ? -12.564 -4.312 23.242 1.00 76.19 198 LYS A CA 1
ATOM 1608 C C . LYS A 1 198 ? -14.072 -4.220 22.993 1.00 76.19 198 LYS A C 1
ATOM 1610 O O . LYS A 1 198 ? -14.647 -5.150 22.436 1.00 76.19 198 LYS A O 1
ATOM 1615 N N . VAL A 1 199 ? -14.713 -3.125 23.404 1.00 73.12 199 VAL A N 1
ATOM 1616 C CA . VAL A 1 199 ? -16.179 -2.978 23.383 1.00 73.12 199 VAL A CA 1
ATOM 1617 C C . VAL A 1 199 ? -16.674 -2.104 22.218 1.00 73.12 199 VAL A C 1
ATOM 1619 O O . VAL A 1 199 ? -17.797 -2.283 21.755 1.00 73.12 199 VAL A O 1
ATOM 1622 N N . SER A 1 200 ? -15.859 -1.178 21.708 1.00 67.88 200 SER A N 1
ATOM 1623 C CA . SER A 1 200 ? -16.322 -0.049 20.878 1.00 67.88 200 SER A CA 1
ATOM 1624 C C . SER A 1 200 ? -16.532 -0.330 19.381 1.00 67.88 200 SER A C 1
ATOM 1626 O O . SER A 1 200 ? -17.376 0.321 18.759 1.00 67.88 200 SER A O 1
ATOM 1628 N N . PHE A 1 201 ? -15.814 -1.276 18.765 1.00 63.88 201 PHE A N 1
ATOM 1629 C CA . PHE A 1 201 ? -15.871 -1.417 17.297 1.00 63.88 201 PHE A CA 1
ATOM 1630 C C . PHE A 1 201 ? -16.987 -2.323 16.787 1.00 63.88 201 PHE A C 1
ATOM 1632 O O . PHE A 1 201 ? -17.661 -1.994 15.813 1.00 63.88 201 PHE A O 1
ATOM 1639 N N . ILE A 1 202 ? -17.187 -3.467 17.443 1.00 61.66 202 ILE A N 1
ATOM 1640 C CA . ILE A 1 202 ? -18.140 -4.493 16.998 1.00 61.66 202 ILE A CA 1
ATOM 1641 C C . ILE A 1 202 ? -19.574 -3.931 16.908 1.00 61.66 202 ILE A C 1
ATOM 1643 O O . ILE A 1 202 ? -20.243 -4.208 15.910 1.00 61.66 202 ILE A O 1
ATOM 1647 N N . PRO A 1 203 ? -20.057 -3.105 17.863 1.00 57.44 203 PRO A N 1
ATOM 1648 C CA . PRO A 1 203 ? -21.373 -2.477 17.749 1.00 57.44 203 PRO A CA 1
ATOM 1649 C C . PRO A 1 203 ? -21.436 -1.442 16.621 1.00 57.44 203 PRO A C 1
ATOM 1651 O O . PRO A 1 203 ? -22.398 -1.434 15.860 1.00 57.44 203 PRO A O 1
ATOM 1654 N N . SER A 1 204 ? -20.398 -0.609 16.481 1.00 56.84 204 SER A N 1
ATOM 1655 C CA . SER A 1 204 ? -20.343 0.478 15.493 1.00 56.84 204 SER A CA 1
ATOM 1656 C C . SER A 1 204 ? -20.359 -0.041 14.053 1.00 56.84 204 SER A C 1
ATOM 1658 O O . SER A 1 204 ? -21.026 0.533 13.204 1.00 56.84 204 SER A O 1
ATOM 1660 N N . VAL A 1 205 ? -19.687 -1.166 13.785 1.00 58.66 205 VAL A N 1
ATOM 1661 C CA . VAL A 1 205 ? -19.727 -1.826 12.470 1.00 58.66 205 VAL A CA 1
ATOM 1662 C C . VAL A 1 205 ? -21.065 -2.515 12.221 1.00 58.66 205 VAL A C 1
ATOM 1664 O O . VAL A 1 205 ? -21.605 -2.411 11.125 1.00 58.66 205 VAL A O 1
ATOM 1667 N N . ARG A 1 206 ? -21.634 -3.191 13.230 1.00 58.16 206 ARG A N 1
ATOM 1668 C CA . ARG A 1 206 ? -22.952 -3.839 13.099 1.00 58.16 206 ARG A CA 1
ATOM 1669 C C . ARG A 1 206 ? -24.075 -2.844 12.806 1.00 58.16 206 ARG A C 1
ATOM 1671 O O . ARG A 1 206 ? -24.994 -3.196 12.082 1.00 58.16 206 ARG A O 1
ATOM 1678 N N . LEU A 1 207 ? -23.980 -1.623 13.333 1.00 52.97 207 LEU A N 1
ATOM 1679 C CA . LEU A 1 207 ? -24.909 -0.522 13.051 1.00 52.97 207 LEU A CA 1
ATOM 1680 C C . LEU A 1 207 ? -24.788 0.044 11.628 1.00 52.97 207 LEU A C 1
ATOM 1682 O O . LEU A 1 207 ? -25.670 0.777 11.209 1.00 52.97 207 LEU A O 1
ATOM 1686 N N . CYS A 1 208 ? -23.701 -0.242 10.905 1.00 52.00 208 CYS A N 1
ATOM 1687 C CA . CYS A 1 208 ? -23.527 0.202 9.520 1.00 52.00 208 CYS A CA 1
ATOM 1688 C C . CYS A 1 208 ? -23.942 -0.851 8.480 1.00 52.00 208 CYS A C 1
ATOM 1690 O O . CYS A 1 208 ? -24.059 -0.504 7.312 1.00 52.00 208 CYS A O 1
ATOM 1692 N N . ILE A 1 209 ? -24.117 -2.115 8.883 1.00 52.16 209 ILE A N 1
ATOM 1693 C CA . ILE A 1 209 ? -24.486 -3.244 8.002 1.00 52.16 209 ILE A CA 1
ATOM 1694 C C . ILE A 1 209 ? -26.014 -3.512 8.050 1.00 52.16 209 ILE A C 1
ATOM 1696 O O . ILE A 1 209 ? -26.540 -4.342 7.309 1.00 52.16 209 ILE A O 1
ATOM 1700 N N . HIS A 1 210 ? -26.748 -2.799 8.910 1.00 38.50 210 HIS A N 1
ATOM 1701 C CA . HIS A 1 210 ? -28.200 -2.887 9.096 1.00 38.50 210 HIS A CA 1
ATOM 1702 C C . HIS A 1 210 ? -28.831 -1.497 9.089 1.00 38.50 210 HIS A C 1
ATOM 1704 O O . HIS A 1 210 ? -29.999 -1.402 8.653 1.00 38.50 210 HIS A O 1
#

Foldseek 3Di:
DDPDLVVLLVVLVVLLVCLLVVVDQCQPVLLVLLLLLQLDDPPPPPPDDPDPSSVSSNVSSLVSLLSLLVVPCRLLVRVLRNLLVNLQACVSQPLVNLLVSLVSNCVSQVVDDNLVVLLSLLQCLLLLPPCVSCVNPNCSLLSSLQSNLPDQDDPNSLVSNLVSCVSCLVVCLDPSSVVSVCNNLVNRLVPDPDPCSVPPPPVSSVVSND

Radius of gyration: 18.45 Å; chains: 1; bounding box: 49×37×51 Å

Organism: Teladorsagia circumcincta (NCBI:txid45464)

InterPro domains:
  IPR026971 Condensin subunit 1/Condensin-2 complex subunit D3 [PTHR14222] (2-189)
  IPR032682 Condensin complex subunit 1, C-terminal [PF12717] (2-132)

Sequence (210 aa):
MDADPNVRITSLLYLTYLLTHDVLKPRGTLSDAALCMLNRKRSDGKEEDCSSDEREVTVLATELFREISRKGNLLVNVLPDLVCRICRWEEQVPLPAFKSLVKRLLSMVDDKPMDVVVEKMCQRFEFCNRREATEHNRRIAYYFSYFISQIALTDSSFYRMRDSLPYFAPFLEDEVIYRDFMAVISHLISGTSSNEVKVSFIPSVRLCIH

pLDDT: mean 87.62, std 13.25, range [38.5, 98.31]

Secondary structure (DSSP, 8-state):
--S-HHHHHHHHHHHHHHHHTTSS--TTTHHHHHHHTS----TT---S---HHHHHHHHHHHHHHHHHHHSTTHHHHHHHHHHHHHTT-TTTS-HHHHHHHHHHHHTTSTTS--HHHHHHHHHGGGGGG-HHHHTT-TTHHHHHHHHHHTS---HHHHHHHHHTHHHHGGGTTSHHHHHHHHHHHHHHHHH---HHHHHHHHHHHHTT--